Protein AF-A0A2A4XEG8-F1 (afdb_monomer_lite)

Sequence (302 aa):
MSTSEISKGSAINFEPLRHMESFTKDMFNRIIDFQERKHHAWNTNLSFEARIKGLPLHNLIFSNPDRDPATHSATVAPYFPLREEMQKFAFYIRQLGDSPVVCDLFPGNGFIGSLLGGELGGDVNDSTVLGLENFAEESSPNQIESFLDAEHFSYSSEALAKLNCDAALVSWPLSGSNPSTELTLRQTKIIIYIFTQHADEKTQQRQTGSDEMITTLGEHYRLIDSWDVVRPKDILHDVWPDMTPSIAETRHVHIYAHNSVGDLQPAQGLPPVQCYDWEKDLQMALLALQAKSDVEGRGFPT

pLDDT: mean 89.76, std 12.2, range [30.52, 98.0]

Radius of gyration: 19.75 Å; chains: 1; bounding box: 56×46×54 Å

Secondary structure (DSSP, 8-state):
--TTGGGSSSPP--GGGGGHHHHHHHHHHHHHHHHTT-SGGG-TTS-HHHHHTT--THHHHS--TT--TTT-S-SS-SSPPPHHHHHHHHHHHHTT-SSPPEEESS-TTSHHHHHHHHHH---TTS-SEEEEGGGGTTPPPPSSS----TTTEEEE-S-GGGS--SEEEEESPPTT--THHHHHHTT-SEEEEEEE--B-TTT--BSS--SHHHHHHGGGEEEEEEEEEEE-TTTTTTT-TTSPP---EEEEEEEEEETTS--PPP--SPPP----HHHHHHHHHHHHHHHHHHHHTTT---

Structure (mmCIF, N/CA/C/O backbone):
data_AF-A0A2A4XEG8-F1
#
_entry.id   AF-A0A2A4XEG8-F1
#
loop_
_atom_site.group_PDB
_atom_site.id
_atom_site.type_symbol
_atom_site.label_atom_id
_atom_site.label_alt_id
_atom_site.label_comp_id
_atom_site.label_asym_id
_atom_site.label_entity_id
_atom_site.label_seq_id
_atom_site.pdbx_PDB_ins_code
_atom_site.Cartn_x
_atom_site.Cartn_y
_atom_site.Cartn_z
_atom_site.occupancy
_atom_site.B_iso_or_equiv
_atom_site.auth_seq_id
_atom_site.auth_comp_id
_atom_site.auth_asym_id
_atom_site.auth_atom_id
_atom_site.pdbx_PDB_model_num
ATOM 1 N N . MET A 1 1 ? 6.000 -12.411 -2.688 1.00 42.44 1 MET A N 1
ATOM 2 C CA . MET A 1 1 ? 7.374 -12.596 -3.188 1.00 42.44 1 MET A CA 1
ATOM 3 C C . MET A 1 1 ? 8.300 -11.675 -2.420 1.00 42.44 1 MET A C 1
ATOM 5 O O . MET A 1 1 ? 8.414 -10.495 -2.735 1.00 42.44 1 MET A O 1
ATOM 9 N N . SER A 1 2 ? 8.958 -12.202 -1.392 1.00 30.52 2 SER A N 1
ATOM 10 C CA . SER A 1 2 ? 10.137 -11.539 -0.831 1.00 30.52 2 SER A CA 1
ATOM 11 C C . SER A 1 2 ? 11.270 -11.611 -1.862 1.00 30.52 2 SER A C 1
ATOM 13 O O . SER A 1 2 ? 11.419 -12.626 -2.544 1.00 30.52 2 SER A O 1
ATOM 15 N N . THR A 1 3 ? 12.132 -10.595 -1.934 1.00 40.94 3 THR A N 1
ATOM 16 C CA . THR A 1 3 ? 13.416 -10.675 -2.661 1.00 40.94 3 THR A CA 1
ATOM 17 C C . THR A 1 3 ? 14.266 -11.883 -2.224 1.00 40.94 3 THR A C 1
ATOM 19 O O . THR A 1 3 ? 15.143 -12.321 -2.963 1.00 40.94 3 THR A O 1
ATOM 22 N N . SER A 1 4 ? 13.970 -12.485 -1.064 1.00 35.00 4 SER A N 1
ATOM 23 C CA . SER A 1 4 ? 14.602 -13.719 -0.582 1.00 35.00 4 SER A CA 1
ATOM 24 C C . SER A 1 4 ? 14.106 -15.020 -1.243 1.00 35.00 4 SER A C 1
ATOM 26 O O . SER A 1 4 ? 14.839 -16.014 -1.228 1.00 35.00 4 SER A O 1
ATOM 28 N N . GLU A 1 5 ? 12.921 -15.049 -1.865 1.00 39.69 5 GLU A N 1
ATOM 29 C CA . GLU A 1 5 ? 12.342 -16.281 -2.439 1.00 39.69 5 GLU A CA 1
ATOM 30 C C . GLU A 1 5 ? 12.872 -16.624 -3.833 1.00 39.69 5 GLU A C 1
ATOM 32 O O . GLU A 1 5 ? 12.807 -17.779 -4.248 1.00 39.69 5 GLU A O 1
ATOM 37 N N . ILE A 1 6 ? 13.511 -15.669 -4.511 1.00 43.66 6 ILE A N 1
ATOM 38 C CA . ILE A 1 6 ? 14.218 -15.913 -5.777 1.00 43.66 6 ILE A CA 1
ATOM 39 C C . ILE A 1 6 ? 15.461 -16.807 -5.550 1.00 43.66 6 ILE A C 1
ATOM 41 O O . ILE A 1 6 ? 15.953 -17.440 -6.480 1.00 43.66 6 ILE A O 1
ATOM 45 N N . SER A 1 7 ? 15.941 -16.949 -4.304 1.00 34.50 7 SER A N 1
ATOM 46 C CA . SER A 1 7 ? 17.183 -17.679 -3.992 1.00 34.50 7 SER A CA 1
ATOM 47 C C . SER A 1 7 ? 17.026 -19.172 -3.652 1.00 34.50 7 SER A C 1
ATOM 49 O O . SER A 1 7 ? 18.029 -19.868 -3.479 1.00 34.50 7 SER A O 1
ATOM 51 N N . LYS A 1 8 ? 15.804 -19.720 -3.570 1.00 36.06 8 LYS A N 1
ATOM 52 C CA . LYS A 1 8 ? 15.602 -21.137 -3.204 1.00 36.06 8 LYS A CA 1
ATOM 53 C C . LYS A 1 8 ? 15.418 -22.044 -4.427 1.00 36.06 8 LYS A C 1
ATOM 55 O O . LYS A 1 8 ? 14.311 -22.405 -4.800 1.00 36.06 8 LYS A O 1
ATOM 60 N N . GLY A 1 9 ? 16.538 -22.481 -5.006 1.00 38.22 9 GLY A N 1
ATOM 61 C CA . GLY A 1 9 ? 16.683 -23.822 -5.602 1.00 38.22 9 GLY A CA 1
ATOM 62 C C . GLY A 1 9 ? 15.922 -24.172 -6.890 1.00 38.22 9 GLY A C 1
ATOM 63 O O . GLY A 1 9 ? 16.002 -25.324 -7.311 1.00 38.22 9 GLY A O 1
ATOM 64 N N . SER A 1 10 ? 15.236 -23.235 -7.549 1.00 47.34 10 SER A N 1
ATOM 65 C CA . SER A 1 10 ? 14.766 -23.423 -8.932 1.00 47.34 10 SER A CA 1
ATOM 66 C C . SER A 1 10 ? 15.711 -22.705 -9.897 1.00 47.34 10 SER A C 1
ATOM 68 O O . SER A 1 10 ? 16.170 -21.604 -9.598 1.00 47.34 10 SER A O 1
ATOM 70 N N . ALA A 1 11 ? 16.054 -23.328 -11.028 1.00 63.06 11 ALA A N 1
ATOM 71 C CA . ALA A 1 11 ? 16.816 -22.648 -12.071 1.00 63.06 11 ALA A CA 1
ATOM 72 C C . ALA A 1 11 ? 16.057 -21.378 -12.491 1.00 63.06 11 ALA A C 1
ATOM 74 O O . ALA A 1 11 ? 14.876 -21.462 -12.831 1.00 63.06 11 ALA A O 1
ATOM 75 N N . ILE A 1 12 ? 16.721 -20.219 -12.436 1.00 72.12 12 ILE A N 1
ATOM 76 C CA . ILE A 1 12 ? 16.107 -18.926 -12.766 1.00 72.12 12 ILE A CA 1
ATOM 77 C C . ILE A 1 12 ? 15.526 -19.006 -14.182 1.00 72.12 12 ILE A C 1
ATOM 79 O O . ILE A 1 12 ? 16.235 -19.313 -15.143 1.00 72.12 12 ILE A O 1
ATOM 83 N N . ASN A 1 13 ? 14.221 -18.755 -14.305 1.00 84.69 13 ASN A N 1
ATOM 84 C CA . ASN A 1 13 ? 13.515 -18.834 -15.575 1.00 84.69 13 ASN A CA 1
ATOM 85 C C . ASN A 1 13 ? 13.430 -17.455 -16.241 1.00 84.69 13 ASN A C 1
ATOM 87 O O . ASN A 1 13 ? 12.570 -16.643 -15.903 1.00 84.69 13 ASN A O 1
ATOM 91 N N . PHE A 1 14 ? 14.296 -17.223 -17.227 1.00 91.12 14 PHE A N 1
ATOM 92 C CA . PHE A 1 14 ? 14.305 -16.004 -18.040 1.00 91.12 14 PHE A CA 1
ATOM 93 C C . PHE A 1 14 ? 13.362 -16.049 -19.254 1.00 91.12 14 PHE A C 1
ATOM 95 O O . PHE A 1 14 ? 13.338 -15.096 -20.028 1.00 91.12 14 PHE A O 1
ATOM 102 N N . GLU A 1 15 ? 12.571 -17.113 -19.445 1.00 91.12 15 GLU A N 1
ATOM 103 C CA . GLU A 1 15 ? 11.649 -17.240 -20.587 1.00 91.12 15 GLU A CA 1
ATOM 104 C C . GLU A 1 15 ? 10.720 -16.024 -20.779 1.00 91.12 15 GLU A C 1
ATOM 106 O O . GLU A 1 15 ? 10.577 -15.587 -21.924 1.00 91.12 15 GLU A O 1
ATOM 111 N N . PRO A 1 16 ? 10.156 -15.397 -19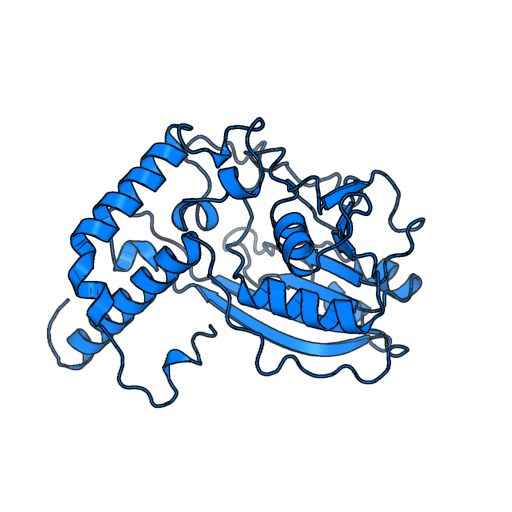.720 1.00 92.44 16 PRO A N 1
ATOM 112 C CA . PRO A 1 16 ? 9.328 -14.199 -19.887 1.00 92.44 16 PRO A CA 1
ATOM 113 C C . PRO A 1 16 ? 10.035 -13.042 -20.612 1.00 92.44 16 PRO A C 1
ATOM 115 O O . PRO A 1 16 ? 9.382 -12.290 -21.336 1.00 92.44 16 PRO A O 1
ATOM 118 N N . LEU A 1 17 ? 11.367 -12.929 -20.496 1.00 92.69 17 LEU A N 1
ATOM 119 C CA . LEU A 1 17 ? 12.152 -11.868 -21.140 1.00 92.69 17 LEU A CA 1
ATOM 120 C C . LEU A 1 17 ? 12.164 -11.976 -22.672 1.00 92.69 17 LEU A C 1
ATOM 122 O O . LEU A 1 17 ? 12.456 -10.995 -23.351 1.00 92.69 17 LEU A O 1
ATOM 126 N N . ARG A 1 18 ? 11.786 -13.123 -23.258 1.00 93.12 18 ARG A N 1
ATOM 127 C CA . ARG A 1 18 ? 11.620 -13.240 -24.720 1.00 93.12 18 ARG A CA 1
ATOM 128 C C . ARG A 1 18 ? 10.523 -12.335 -25.273 1.00 93.12 18 ARG A C 1
ATOM 130 O O . ARG A 1 18 ? 10.550 -11.998 -26.453 1.00 93.12 18 ARG A O 1
ATOM 137 N N . HIS A 1 19 ? 9.574 -11.934 -24.432 1.00 93.25 19 HIS A N 1
ATOM 138 C CA . HIS A 1 19 ? 8.452 -11.072 -24.798 1.00 93.25 19 HIS A CA 1
ATOM 139 C C . HIS A 1 19 ? 8.656 -9.614 -24.363 1.00 93.25 19 HIS A C 1
ATOM 141 O O . HIS A 1 19 ? 7.703 -8.832 -24.367 1.00 93.25 19 HIS A O 1
ATOM 147 N N . MET A 1 20 ? 9.889 -9.237 -24.001 1.00 93.06 20 MET A N 1
ATOM 148 C CA . MET A 1 20 ? 10.213 -7.920 -23.454 1.00 93.06 20 MET A CA 1
ATOM 149 C C . MET A 1 20 ? 9.827 -6.769 -24.388 1.00 93.06 20 MET A C 1
ATOM 151 O O . MET A 1 20 ? 9.340 -5.750 -23.915 1.00 93.06 20 MET A O 1
ATOM 155 N N . GLU A 1 21 ? 9.983 -6.917 -25.706 1.00 92.94 21 GLU A N 1
ATOM 156 C CA . GLU A 1 21 ? 9.638 -5.858 -26.666 1.00 92.94 21 GLU A CA 1
ATOM 157 C C . GLU A 1 21 ? 8.131 -5.551 -26.662 1.00 92.94 21 GLU A C 1
ATOM 159 O O . GLU A 1 21 ? 7.726 -4.404 -26.464 1.00 92.94 21 GLU A O 1
ATOM 164 N N . SER A 1 22 ? 7.289 -6.583 -26.804 1.00 95.31 22 SER A N 1
ATOM 165 C CA . SER A 1 22 ? 5.830 -6.432 -26.721 1.00 95.31 22 SER A CA 1
ATOM 166 C C . SER A 1 22 ? 5.393 -5.928 -25.349 1.00 95.31 22 SER A C 1
ATOM 168 O O . SER A 1 22 ? 4.575 -5.016 -25.265 1.00 95.31 22 SER A O 1
ATOM 170 N N . PHE A 1 23 ? 5.997 -6.461 -24.282 1.00 96.00 23 PHE A N 1
ATOM 171 C CA . PHE A 1 23 ? 5.713 -6.040 -22.916 1.00 96.00 23 PHE A CA 1
ATOM 172 C C . PHE A 1 23 ? 6.011 -4.552 -22.714 1.00 96.00 23 PHE A C 1
ATOM 174 O O . PHE A 1 23 ? 5.188 -3.814 -22.180 1.00 96.00 23 PHE A O 1
ATOM 181 N N . THR A 1 24 ? 7.179 -4.105 -23.180 1.00 95.56 24 THR A N 1
ATOM 182 C CA . THR A 1 24 ? 7.631 -2.716 -23.080 1.00 95.56 24 THR A CA 1
ATOM 183 C C . THR A 1 24 ? 6.640 -1.790 -23.767 1.00 95.56 24 THR A C 1
ATOM 185 O O . THR A 1 24 ? 6.180 -0.823 -23.163 1.00 95.56 24 THR A O 1
ATOM 188 N N . LYS A 1 25 ? 6.251 -2.113 -25.005 1.00 96.44 25 LYS A N 1
ATOM 189 C CA . LYS A 1 25 ? 5.273 -1.325 -25.758 1.00 96.44 25 LYS A CA 1
ATOM 190 C C . LYS A 1 25 ? 3.941 -1.212 -25.013 1.00 96.44 25 LYS A C 1
ATOM 192 O O . LYS A 1 25 ? 3.409 -0.111 -24.882 1.00 96.44 25 LYS A O 1
ATOM 197 N N . ASP A 1 26 ? 3.423 -2.325 -24.504 1.00 96.69 26 ASP A N 1
ATOM 198 C CA . ASP A 1 26 ? 2.151 -2.346 -23.782 1.00 96.69 26 ASP A CA 1
ATOM 199 C C . ASP A 1 26 ? 2.230 -1.581 -22.451 1.00 96.69 26 ASP A C 1
ATOM 201 O O . ASP A 1 26 ? 1.306 -0.848 -22.102 1.00 96.69 26 ASP A O 1
ATOM 205 N N . MET A 1 27 ? 3.342 -1.693 -21.718 1.00 96.69 27 MET A N 1
ATOM 206 C CA . MET A 1 27 ? 3.588 -0.937 -20.488 1.00 96.69 27 MET A CA 1
ATOM 207 C C . MET A 1 27 ? 3.634 0.575 -20.749 1.00 96.69 27 MET A C 1
ATOM 209 O O . MET A 1 27 ? 2.928 1.322 -20.072 1.00 96.69 27 MET A O 1
ATOM 213 N N . PHE A 1 28 ? 4.402 1.034 -21.743 1.00 96.44 28 PHE A N 1
ATOM 214 C CA . PHE A 1 28 ? 4.471 2.459 -22.088 1.00 96.44 28 PHE A CA 1
ATOM 215 C C . PHE A 1 28 ? 3.114 3.008 -22.537 1.00 96.44 28 PHE A C 1
ATOM 217 O O . PHE A 1 28 ? 2.739 4.095 -22.105 1.00 96.44 28 PHE A O 1
ATOM 224 N N . ASN A 1 29 ? 2.339 2.250 -23.322 1.00 97.00 29 ASN A N 1
ATOM 225 C CA . ASN A 1 29 ? 0.981 2.655 -23.696 1.00 97.00 29 ASN A CA 1
ATOM 226 C C . ASN A 1 29 ? 0.091 2.852 -22.459 1.00 97.00 29 ASN A C 1
ATOM 228 O O . ASN A 1 29 ? -0.574 3.877 -22.356 1.00 97.00 29 ASN A O 1
ATOM 232 N N . ARG A 1 30 ? 0.125 1.928 -21.485 1.00 96.94 30 ARG A N 1
ATOM 233 C CA . ARG A 1 30 ? -0.648 2.066 -20.235 1.00 96.94 30 ARG A CA 1
ATOM 234 C C . ARG A 1 30 ? -0.219 3.279 -19.408 1.00 96.94 30 ARG A C 1
ATOM 236 O O . ARG A 1 30 ? -1.075 3.941 -18.828 1.00 96.94 30 ARG A O 1
ATOM 243 N N . ILE A 1 31 ? 1.078 3.586 -19.363 1.00 96.56 31 ILE A N 1
ATOM 244 C CA . ILE A 1 31 ? 1.606 4.770 -18.665 1.00 96.56 31 ILE A CA 1
ATOM 245 C C . ILE A 1 31 ? 1.133 6.055 -19.348 1.00 96.56 31 ILE A C 1
ATOM 247 O O . ILE A 1 31 ? 0.637 6.951 -18.667 1.00 96.56 31 ILE A O 1
ATOM 251 N N . ILE A 1 32 ? 1.232 6.133 -20.679 1.00 96.19 32 ILE A N 1
ATOM 252 C CA . ILE A 1 32 ? 0.760 7.283 -21.462 1.00 96.19 32 ILE A CA 1
ATOM 253 C C . ILE A 1 32 ? -0.748 7.462 -21.274 1.00 96.19 32 ILE A C 1
ATOM 255 O O . ILE A 1 32 ? -1.194 8.554 -20.931 1.00 96.19 32 ILE A O 1
ATOM 259 N N . ASP A 1 33 ? -1.534 6.392 -21.403 1.00 97.25 33 ASP A N 1
ATOM 260 C CA . ASP A 1 33 ? -2.982 6.444 -21.196 1.00 97.25 33 ASP A CA 1
ATOM 261 C C . ASP A 1 33 ? -3.337 6.898 -19.775 1.00 97.25 33 ASP A C 1
ATOM 263 O O . ASP A 1 33 ? -4.303 7.639 -19.581 1.00 97.25 33 ASP A O 1
ATOM 267 N N . PHE A 1 34 ? -2.569 6.489 -18.763 1.00 97.06 34 PHE A N 1
ATOM 268 C CA . PHE A 1 34 ? -2.768 6.968 -17.401 1.00 97.06 34 PHE A CA 1
ATOM 269 C C . PHE A 1 34 ? -2.458 8.463 -17.278 1.00 97.06 34 PHE A C 1
ATOM 271 O O . PHE A 1 34 ? -3.276 9.203 -16.727 1.00 97.06 34 PHE A O 1
ATOM 278 N N . GLN A 1 35 ? -1.319 8.912 -17.809 1.00 95.06 35 GLN A N 1
ATOM 279 C CA . GLN A 1 35 ? -0.887 10.312 -17.759 1.00 95.06 35 GLN A CA 1
ATOM 280 C C . GLN A 1 35 ? -1.847 11.246 -18.502 1.00 95.06 35 GLN A C 1
ATOM 282 O O . GLN A 1 35 ? -2.174 12.321 -18.004 1.00 95.06 35 GLN A O 1
ATOM 287 N N . GLU A 1 36 ? -2.365 10.804 -19.648 1.00 95.56 36 GLU A N 1
ATOM 288 C CA . GLU A 1 36 ? -3.350 11.523 -20.461 1.00 95.56 36 GLU A CA 1
ATOM 289 C C . GLU A 1 36 ? -4.793 11.375 -19.945 1.00 95.56 36 GLU A C 1
ATOM 291 O O . GLU A 1 36 ? -5.740 11.794 -20.614 1.00 95.56 36 GLU A O 1
ATOM 296 N N . ARG A 1 37 ? -4.982 10.780 -18.758 1.00 95.88 37 ARG A N 1
ATOM 297 C CA . ARG A 1 37 ? -6.285 10.548 -18.113 1.00 95.88 37 ARG A CA 1
ATOM 298 C C . ARG A 1 37 ? -7.276 9.714 -18.940 1.00 95.88 37 ARG A C 1
ATOM 300 O O . ARG A 1 37 ? -8.488 9.818 -18.760 1.00 95.88 37 ARG A O 1
ATOM 307 N N . LYS A 1 38 ? -6.770 8.862 -19.833 1.00 97.06 38 LYS A N 1
ATOM 308 C CA . LYS A 1 38 ? -7.543 7.892 -20.632 1.00 97.06 38 LYS A CA 1
ATOM 309 C C . LYS A 1 38 ? -7.722 6.551 -19.919 1.00 97.06 38 LYS A C 1
ATOM 311 O O . LYS A 1 38 ? -8.663 5.820 -20.219 1.00 97.06 38 LYS A O 1
ATOM 316 N N . HIS A 1 39 ? -6.840 6.225 -18.974 1.00 97.44 39 HIS A N 1
ATOM 317 C CA . HIS A 1 39 ? -6.941 5.006 -18.173 1.00 97.44 39 HIS A CA 1
ATOM 318 C C . HIS A 1 39 ? -8.203 4.994 -17.291 1.00 97.44 39 HIS A C 1
ATOM 320 O O . HIS A 1 39 ? -8.602 6.018 -16.733 1.00 97.44 39 HIS A O 1
ATOM 326 N N . HIS A 1 40 ? -8.793 3.812 -17.086 1.00 97.38 40 HIS A N 1
ATOM 327 C CA . HIS A 1 40 ? -10.030 3.630 -16.315 1.00 97.38 40 HIS A CA 1
ATOM 328 C C . HIS A 1 40 ? -9.954 4.104 -14.861 1.00 97.38 40 HIS A C 1
ATOM 330 O O . HIS A 1 40 ? -10.978 4.480 -14.303 1.00 97.38 40 HIS A O 1
ATOM 336 N N . ALA A 1 41 ? -8.764 4.139 -14.262 1.00 97.06 41 ALA A N 1
ATOM 337 C CA . ALA A 1 41 ? -8.535 4.654 -12.908 1.00 97.06 41 ALA A CA 1
ATOM 338 C C . ALA A 1 41 ? -9.179 6.036 -12.665 1.00 97.06 41 ALA A C 1
ATOM 340 O O . ALA A 1 41 ? -9.675 6.295 -11.567 1.00 97.06 41 ALA A O 1
ATOM 341 N N . TRP A 1 42 ? -9.242 6.882 -13.700 1.00 96.81 42 TRP A N 1
ATOM 342 C CA . TRP A 1 42 ? -9.831 8.224 -13.656 1.00 96.81 42 TRP A CA 1
ATOM 343 C C . TRP A 1 42 ? -11.361 8.258 -13.794 1.00 96.81 42 TRP A C 1
ATOM 345 O O . TRP A 1 42 ? -11.972 9.301 -13.575 1.00 96.81 42 TRP A O 1
ATOM 355 N N . ASN A 1 43 ? -11.998 7.146 -14.167 1.00 96.25 43 ASN A N 1
ATOM 356 C CA . ASN A 1 43 ? -13.436 7.081 -14.402 1.00 96.25 43 ASN A CA 1
ATOM 357 C C . ASN A 1 43 ? -14.166 6.526 -13.173 1.00 96.25 43 ASN A C 1
ATOM 359 O O . ASN A 1 43 ? -14.234 5.315 -12.969 1.00 96.25 43 ASN A O 1
ATOM 363 N N . THR A 1 44 ? -14.763 7.418 -12.385 1.00 94.62 44 THR A N 1
ATOM 364 C CA . THR A 1 44 ? -15.512 7.079 -11.163 1.00 94.62 44 THR A CA 1
ATOM 365 C C . THR A 1 44 ? -16.812 6.310 -11.416 1.00 94.62 44 THR A C 1
ATOM 367 O O . THR A 1 44 ? -17.387 5.787 -10.469 1.00 94.62 44 THR A O 1
ATOM 370 N N . ASN A 1 45 ? -17.267 6.195 -12.670 1.00 95.69 45 ASN A N 1
ATOM 371 C CA . ASN A 1 45 ? -18.457 5.411 -13.025 1.00 95.69 45 ASN A CA 1
ATOM 372 C C . ASN A 1 45 ? -18.161 3.918 -13.242 1.00 95.69 45 ASN A C 1
ATOM 374 O O . ASN A 1 45 ? -19.083 3.144 -13.495 1.00 95.69 45 ASN A O 1
ATOM 378 N N . LEU A 1 46 ? -16.888 3.513 -13.226 1.00 96.56 46 LEU A N 1
ATOM 379 C CA . LEU A 1 46 ? -16.484 2.114 -13.357 1.00 96.56 46 LEU A CA 1
ATOM 380 C C . LEU A 1 46 ? -16.303 1.473 -11.977 1.00 96.56 46 LEU A C 1
ATOM 382 O O . LEU A 1 46 ? -15.946 2.154 -11.016 1.00 96.56 46 LEU A O 1
ATOM 386 N N . SER A 1 47 ? -16.505 0.154 -11.898 1.00 96.19 47 SER A N 1
ATOM 387 C CA . SER A 1 47 ? -16.231 -0.611 -10.676 1.00 96.19 47 SER A CA 1
ATOM 388 C C . SER A 1 47 ? -14.760 -0.512 -10.278 1.00 96.19 47 SER A C 1
ATOM 390 O O . SER A 1 47 ? -13.888 -0.310 -11.128 1.00 96.19 47 SER A O 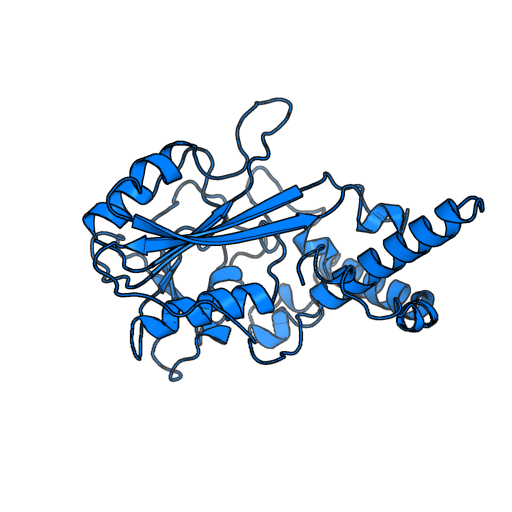1
ATOM 392 N N . PHE A 1 48 ? -14.467 -0.702 -8.991 1.00 96.75 48 PHE A N 1
ATOM 393 C CA . PHE A 1 48 ? -13.094 -0.707 -8.492 1.00 96.75 48 PHE A CA 1
ATOM 394 C C . PHE A 1 48 ? -12.209 -1.692 -9.268 1.00 96.75 48 PHE A C 1
ATOM 396 O O . PHE A 1 48 ? -11.170 -1.294 -9.795 1.00 96.75 48 PHE A O 1
ATOM 403 N N . GLU A 1 49 ? -12.681 -2.927 -9.471 1.00 95.75 49 GLU A N 1
ATOM 404 C CA . GLU A 1 49 ? -11.996 -3.946 -10.277 1.00 95.75 49 GLU A CA 1
ATOM 405 C C . GLU A 1 49 ? -11.649 -3.444 -11.693 1.00 95.75 49 GLU A C 1
ATOM 407 O O . GLU A 1 49 ? -10.517 -3.587 -12.164 1.00 95.75 49 GLU A O 1
ATOM 412 N N . ALA A 1 50 ? -12.596 -2.791 -12.375 1.00 97.19 50 ALA A N 1
ATOM 413 C CA . ALA A 1 50 ? -12.376 -2.260 -13.718 1.00 97.19 50 ALA A CA 1
ATOM 414 C C . ALA A 1 50 ? -11.395 -1.077 -13.741 1.00 97.19 50 ALA A C 1
ATOM 416 O O . ALA A 1 50 ? -10.721 -0.864 -14.753 1.00 97.19 50 ALA A O 1
ATOM 417 N N . ARG A 1 51 ? -11.322 -0.310 -12.647 1.00 97.81 51 ARG A N 1
ATOM 418 C CA . ARG A 1 51 ? -10.449 0.861 -12.495 1.00 97.81 51 ARG A CA 1
ATOM 419 C C . ARG A 1 51 ? -9.007 0.489 -12.144 1.00 97.81 51 ARG A C 1
ATOM 421 O O . ARG A 1 51 ? -8.096 1.197 -12.576 1.00 97.81 51 ARG A O 1
ATOM 428 N N . ILE A 1 52 ? -8.790 -0.598 -11.396 1.00 97.44 52 ILE A N 1
ATOM 429 C CA . ILE A 1 52 ? -7.442 -1.097 -11.062 1.00 97.44 52 ILE A CA 1
ATOM 430 C C . ILE A 1 52 ? -6.837 -1.967 -12.170 1.00 97.44 52 ILE A C 1
ATOM 432 O O . ILE A 1 52 ? -5.617 -2.125 -12.237 1.00 97.44 52 ILE A O 1
ATOM 436 N N . LYS A 1 53 ? -7.671 -2.525 -13.055 1.00 96.94 53 LYS A N 1
ATOM 437 C CA . LYS A 1 53 ? -7.217 -3.317 -14.200 1.00 96.94 53 LYS A CA 1
ATOM 438 C C . LYS A 1 53 ? -6.296 -2.494 -15.096 1.00 96.94 53 LYS A C 1
ATOM 440 O O . LYS A 1 53 ? -6.652 -1.399 -15.517 1.00 96.94 53 LYS A O 1
ATOM 445 N N . GLY A 1 54 ? -5.133 -3.050 -15.418 1.00 96.25 54 GLY A N 1
ATOM 446 C CA . GLY A 1 54 ? -4.118 -2.404 -16.243 1.00 96.25 54 GLY A CA 1
ATOM 447 C C . GLY A 1 54 ? -3.338 -1.288 -15.548 1.00 96.25 54 GLY A C 1
ATOM 448 O O . GLY A 1 54 ? -2.440 -0.732 -16.181 1.00 96.25 54 GLY A O 1
ATOM 449 N N . LEU A 1 55 ? -3.600 -0.983 -14.272 1.00 97.44 55 LEU A N 1
ATOM 450 C CA . LEU A 1 55 ? -2.897 0.082 -13.561 1.00 97.44 55 LEU A CA 1
ATOM 451 C C . LEU A 1 55 ? -1.376 -0.188 -13.569 1.00 97.44 55 LEU A C 1
ATOM 453 O O . LEU A 1 55 ? -0.947 -1.238 -13.084 1.00 97.44 55 LEU A O 1
ATOM 457 N N . PRO A 1 56 ? -0.554 0.704 -14.151 1.00 96.25 56 PRO A N 1
ATOM 458 C CA . PRO A 1 56 ? 0.879 0.467 -14.293 1.00 96.25 56 PRO A CA 1
ATOM 459 C C . PRO A 1 56 ? 1.632 0.721 -12.985 1.00 96.25 56 PRO A C 1
ATOM 461 O O . PRO A 1 56 ? 1.338 1.675 -12.260 1.00 96.25 56 PRO A O 1
ATOM 464 N N . LEU A 1 57 ? 2.675 -0.076 -12.728 1.00 96.88 57 LEU A N 1
ATOM 465 C CA . LEU A 1 57 ? 3.533 0.092 -11.546 1.00 96.88 57 LEU A CA 1
ATOM 466 C C . LEU A 1 57 ? 4.155 1.489 -11.466 1.00 96.88 57 LEU A C 1
ATOM 468 O O . LEU A 1 57 ? 4.271 2.053 -10.380 1.00 96.88 57 LEU A O 1
ATOM 472 N N . HIS A 1 58 ? 4.510 2.072 -12.613 1.00 96.25 58 HIS A N 1
ATOM 473 C CA . HIS A 1 58 ? 5.046 3.430 -12.692 1.00 96.25 58 HIS A CA 1
ATOM 474 C C . HIS A 1 58 ? 4.175 4.439 -11.927 1.00 96.25 58 HIS A C 1
ATOM 476 O O . HIS A 1 58 ? 4.703 5.261 -11.189 1.00 96.25 58 HIS A O 1
ATOM 482 N N . ASN A 1 59 ? 2.847 4.352 -12.032 1.00 94.88 59 ASN A N 1
ATOM 483 C CA . ASN A 1 59 ? 1.922 5.295 -11.393 1.00 94.88 59 ASN A CA 1
ATOM 484 C C . ASN A 1 59 ? 1.605 4.967 -9.921 1.00 94.88 59 ASN A C 1
ATOM 486 O O . ASN A 1 59 ? 0.850 5.696 -9.279 1.00 94.88 59 ASN A O 1
ATOM 490 N N . LEU A 1 60 ? 2.198 3.894 -9.389 1.00 95.31 60 LEU A N 1
ATOM 491 C CA . LEU A 1 60 ? 2.266 3.593 -7.957 1.00 95.31 60 LEU A CA 1
ATOM 492 C C . LEU A 1 60 ? 3.636 3.943 -7.348 1.00 95.31 60 LEU A C 1
ATOM 494 O O . LEU A 1 60 ? 3.739 4.063 -6.133 1.00 95.31 60 LEU A O 1
ATOM 498 N N . ILE A 1 61 ? 4.680 4.114 -8.171 1.00 94.00 61 ILE A N 1
ATOM 499 C CA . ILE A 1 61 ? 6.008 4.599 -7.746 1.00 94.00 61 ILE A CA 1
ATOM 500 C C . ILE A 1 61 ? 6.093 6.129 -7.859 1.00 94.00 61 ILE A C 1
ATOM 502 O O . ILE A 1 61 ? 6.712 6.787 -7.026 1.00 94.00 61 ILE A O 1
ATOM 506 N N . PHE A 1 62 ? 5.472 6.704 -8.888 1.00 93.00 62 PHE A N 1
ATOM 507 C CA . PHE A 1 62 ? 5.526 8.128 -9.198 1.00 93.00 62 PHE A CA 1
ATOM 508 C C . PHE A 1 62 ? 4.130 8.746 -9.221 1.00 93.00 62 PHE A C 1
ATOM 510 O O . PHE A 1 62 ? 3.163 8.149 -9.697 1.00 93.00 62 PHE A O 1
ATOM 517 N N . SER A 1 63 ? 4.045 9.994 -8.761 1.00 90.56 63 SER A N 1
ATOM 518 C CA . SER A 1 63 ? 2.854 10.818 -8.980 1.00 90.56 63 SER A CA 1
ATOM 519 C C . SER A 1 63 ? 2.772 11.283 -10.434 1.00 90.56 63 SER A C 1
ATOM 521 O O . SER A 1 63 ? 3.789 11.414 -11.118 1.00 90.56 63 SER A O 1
ATOM 523 N N . ASN A 1 64 ? 1.555 11.549 -10.903 1.00 91.56 64 ASN A N 1
ATOM 524 C CA . ASN A 1 64 ? 1.309 12.055 -12.246 1.00 91.56 64 ASN A CA 1
ATOM 525 C C . ASN A 1 64 ? 2.016 13.409 -12.453 1.00 91.56 64 ASN A C 1
ATOM 527 O O . ASN A 1 64 ? 2.046 14.212 -11.517 1.00 91.56 64 ASN A O 1
ATOM 531 N N . PRO A 1 65 ? 2.545 13.710 -13.655 1.00 90.19 65 PRO A N 1
ATOM 532 C CA . PRO A 1 65 ? 3.280 14.955 -13.893 1.00 90.19 65 PRO A CA 1
ATOM 533 C C . PRO A 1 65 ? 2.467 16.233 -13.646 1.00 90.19 65 PRO A C 1
ATOM 535 O O . PRO A 1 65 ? 3.037 17.266 -13.309 1.00 90.19 65 PRO A O 1
ATOM 538 N N . ASP A 1 66 ? 1.143 16.171 -13.805 1.00 92.06 66 ASP A N 1
ATOM 539 C CA . ASP A 1 66 ? 0.221 17.289 -13.571 1.00 92.06 66 ASP A CA 1
ATOM 540 C C . ASP A 1 66 ? -0.268 17.391 -12.111 1.00 92.06 66 ASP A C 1
ATOM 542 O O . ASP A 1 66 ? -1.100 18.246 -11.803 1.00 92.06 66 ASP A O 1
ATOM 546 N N . ARG A 1 67 ? 0.215 16.527 -11.204 1.00 94.62 67 ARG A N 1
ATOM 547 C CA . ARG A 1 67 ? -0.135 16.577 -9.782 1.00 94.62 67 ARG A CA 1
ATOM 548 C C . ARG A 1 67 ? 0.563 17.750 -9.102 1.00 94.62 67 ARG A C 1
ATOM 550 O O . ARG A 1 67 ? 1.791 17.772 -9.014 1.00 94.62 67 ARG A O 1
ATOM 557 N N . ASP A 1 68 ? -0.218 18.642 -8.504 1.00 93.75 68 ASP A N 1
ATOM 558 C CA . ASP A 1 68 ? 0.292 19.712 -7.651 1.00 93.75 68 ASP A CA 1
ATOM 559 C C . ASP A 1 68 ? 0.608 19.208 -6.219 1.00 93.75 68 ASP A C 1
ATOM 561 O O . ASP A 1 68 ? -0.324 18.908 -5.469 1.00 93.75 68 ASP A O 1
ATOM 565 N N . PRO A 1 69 ? 1.894 19.128 -5.804 1.00 90.31 69 PRO A N 1
ATOM 566 C CA . PRO A 1 69 ? 2.278 18.724 -4.446 1.00 90.31 69 PRO A CA 1
ATOM 567 C C . PRO A 1 69 ? 1.792 19.661 -3.341 1.00 90.31 69 PRO A C 1
ATOM 569 O O . PRO A 1 69 ? 1.811 19.262 -2.182 1.00 90.31 69 PRO A O 1
ATOM 572 N N . ALA A 1 70 ? 1.433 20.910 -3.656 1.00 91.31 70 ALA A N 1
ATOM 573 C CA . ALA A 1 70 ? 0.959 21.850 -2.645 1.00 91.31 70 ALA A CA 1
ATOM 574 C C . ALA A 1 70 ? -0.469 21.531 -2.180 1.00 91.31 70 ALA A C 1
ATOM 576 O O . ALA A 1 70 ? -0.874 21.961 -1.103 1.00 91.31 70 ALA A O 1
ATOM 577 N N . THR A 1 71 ? -1.229 20.803 -2.999 1.00 91.06 71 THR A N 1
ATOM 578 C CA . THR A 1 71 ? -2.652 20.522 -2.770 1.00 91.06 71 THR A CA 1
ATOM 579 C C . THR A 1 71 ? -2.969 19.032 -2.705 1.00 91.06 71 THR A C 1
ATOM 581 O O . THR A 1 71 ? -3.987 18.665 -2.125 1.00 91.06 71 THR A O 1
ATOM 584 N N . HIS A 1 72 ? -2.105 18.170 -3.252 1.00 93.88 72 HIS A N 1
ATOM 585 C CA . HIS A 1 72 ? -2.333 16.730 -3.320 1.00 93.88 72 HIS A CA 1
ATOM 586 C C . HIS A 1 72 ? -1.120 15.926 -2.851 1.00 93.88 72 HIS A C 1
ATOM 588 O O . HIS A 1 72 ? 0.031 16.267 -3.138 1.00 93.88 72 HIS A O 1
ATOM 594 N N . SER A 1 73 ? -1.394 14.796 -2.198 1.00 90.88 73 SER A N 1
ATOM 595 C CA . SER A 1 73 ? -0.388 13.825 -1.768 1.00 90.88 73 SER A CA 1
ATOM 596 C C . SER A 1 73 ? 0.076 12.943 -2.941 1.00 90.88 73 SER A C 1
ATOM 598 O O . SER A 1 73 ? 0.783 13.419 -3.828 1.00 90.88 73 SER A O 1
ATOM 600 N N . ALA A 1 74 ? -0.285 11.661 -2.978 1.00 93.50 74 ALA A N 1
ATOM 601 C CA . ALA A 1 74 ? 0.004 10.759 -4.090 1.00 93.50 74 ALA A CA 1
ATOM 602 C C . ALA A 1 74 ? -1.072 10.856 -5.182 1.00 93.50 74 ALA A C 1
ATOM 604 O O . ALA A 1 74 ? -2.182 11.327 -4.944 1.00 93.50 74 ALA A O 1
ATOM 605 N N . THR A 1 75 ? -0.792 10.363 -6.390 1.00 95.81 75 THR A N 1
ATOM 606 C CA . THR A 1 75 ? -1.855 10.239 -7.401 1.00 95.81 75 THR A CA 1
ATOM 607 C C . THR A 1 75 ? -2.821 9.105 -7.076 1.00 95.81 75 THR A C 1
ATOM 609 O O . THR A 1 75 ? -4.029 9.328 -7.046 1.00 95.81 75 THR A O 1
ATOM 612 N N . VAL A 1 76 ? -2.293 7.904 -6.822 1.00 96.00 76 VAL A N 1
ATOM 613 C CA . VAL A 1 76 ? -3.089 6.712 -6.492 1.00 96.00 76 VAL A CA 1
ATOM 614 C C . VAL A 1 76 ? -2.898 6.318 -5.040 1.00 96.00 76 VAL A C 1
ATOM 616 O O . VAL A 1 76 ? -3.865 6.321 -4.290 1.00 96.00 76 VAL A O 1
ATOM 619 N N . ALA A 1 77 ? -1.668 5.994 -4.651 1.00 94.69 77 ALA A N 1
ATOM 620 C CA . ALA A 1 77 ? -1.315 5.501 -3.329 1.00 94.69 77 ALA A CA 1
ATOM 621 C C . ALA A 1 77 ? 0.150 5.851 -3.027 1.00 94.69 77 ALA A C 1
ATOM 623 O O . ALA A 1 77 ? 0.917 6.084 -3.964 1.00 94.69 77 ALA A O 1
ATOM 624 N N . PRO A 1 78 ? 0.550 5.896 -1.747 1.00 91.62 78 PRO A N 1
ATOM 625 C CA . PRO A 1 78 ? 1.924 6.218 -1.372 1.00 91.62 78 PRO A CA 1
ATOM 626 C C . PRO A 1 78 ? 2.940 5.095 -1.642 1.00 91.62 78 PRO A C 1
ATOM 628 O O . PRO A 1 78 ? 4.137 5.356 -1.622 1.00 91.62 78 PRO A O 1
ATOM 631 N N . TYR A 1 79 ? 2.480 3.864 -1.879 1.00 94.62 79 TYR A N 1
ATOM 632 C CA . TYR A 1 79 ? 3.309 2.708 -2.223 1.00 94.62 79 TYR A CA 1
ATOM 633 C C . TYR A 1 79 ? 2.528 1.731 -3.115 1.00 94.62 79 TYR A C 1
ATOM 635 O O . TYR A 1 79 ? 1.300 1.810 -3.215 1.00 94.62 79 TYR A O 1
ATOM 643 N N . PHE A 1 80 ? 3.228 0.770 -3.728 1.00 95.69 80 PHE A N 1
ATOM 644 C CA . PHE A 1 80 ? 2.607 -0.333 -4.469 1.00 95.69 80 PHE A CA 1
ATOM 645 C C . PHE A 1 80 ? 2.289 -1.514 -3.521 1.00 95.69 80 PHE A C 1
ATOM 647 O O . PHE A 1 80 ? 3.207 -2.094 -2.928 1.00 95.69 80 PHE A O 1
ATOM 654 N N . PRO A 1 81 ? 1.010 -1.885 -3.329 1.00 96.69 81 PRO A N 1
ATOM 655 C CA . PRO A 1 81 ? 0.645 -3.047 -2.520 1.00 96.69 81 PRO A CA 1
ATOM 656 C C . PRO A 1 81 ? 0.844 -4.348 -3.308 1.00 96.69 81 PRO A C 1
ATOM 658 O O . PRO A 1 81 ? 0.601 -4.387 -4.513 1.00 96.69 81 PRO A O 1
ATOM 661 N N . LEU A 1 82 ? 1.251 -5.430 -2.645 1.00 96.38 82 LEU A N 1
ATOM 662 C CA . LEU A 1 82 ? 1.292 -6.766 -3.249 1.00 96.38 82 LEU A CA 1
ATOM 663 C C . LEU A 1 82 ? 0.053 -7.560 -2.843 1.00 96.38 82 LEU A C 1
ATOM 665 O O . LEU A 1 82 ? -0.400 -7.470 -1.698 1.00 96.38 82 LEU A O 1
ATOM 669 N N . ARG A 1 83 ? -0.491 -8.375 -3.752 1.00 95.50 83 ARG A N 1
ATOM 670 C CA . ARG A 1 83 ? -1.699 -9.149 -3.440 1.00 95.50 83 ARG A CA 1
ATOM 671 C C . ARG A 1 83 ? -1.480 -10.157 -2.319 1.00 95.50 83 ARG A C 1
ATOM 673 O O . ARG A 1 83 ? -2.326 -10.295 -1.441 1.00 95.50 83 ARG A O 1
ATOM 680 N N . GLU A 1 84 ? -0.316 -10.796 -2.302 1.00 93.88 84 GLU A N 1
ATOM 681 C CA . GLU A 1 84 ? 0.064 -11.725 -1.236 1.00 93.88 84 GLU A CA 1
ATOM 682 C C . GLU A 1 84 ? 0.112 -11.043 0.142 1.00 93.88 84 GLU A C 1
ATOM 684 O O . GLU A 1 84 ? -0.265 -11.649 1.141 1.00 93.88 84 GLU A O 1
ATOM 689 N N . GLU A 1 85 ? 0.506 -9.766 0.218 1.00 94.94 85 GLU A N 1
ATOM 690 C CA . GLU A 1 85 ? 0.473 -9.024 1.484 1.00 94.94 85 GLU A CA 1
ATOM 691 C C . GLU A 1 85 ? -0.958 -8.772 1.951 1.00 94.94 85 GLU A C 1
ATOM 693 O O . GLU A 1 85 ? -1.255 -8.987 3.124 1.00 94.94 85 GLU A O 1
ATOM 698 N N . MET A 1 86 ? -1.860 -8.390 1.039 1.00 96.50 86 MET A N 1
ATOM 699 C CA . MET A 1 86 ? -3.282 -8.218 1.361 1.00 96.50 86 MET A CA 1
ATOM 700 C C . MET A 1 86 ? -3.907 -9.532 1.847 1.00 96.50 86 MET A C 1
ATOM 702 O O . MET A 1 86 ? -4.621 -9.546 2.849 1.00 96.50 86 MET A O 1
ATOM 706 N N . GLN A 1 87 ? -3.569 -10.659 1.212 1.00 94.62 87 GLN A N 1
ATOM 707 C CA . GLN A 1 87 ? -3.985 -11.988 1.668 1.00 94.62 87 GLN A CA 1
ATOM 708 C C . GLN A 1 87 ? -3.440 -12.328 3.048 1.00 94.62 87 GLN A C 1
ATOM 710 O O . GLN A 1 87 ? -4.156 -12.882 3.882 1.00 94.62 87 GLN A O 1
ATOM 715 N N . LYS A 1 88 ? -2.173 -12.000 3.301 1.00 95.94 88 LYS A N 1
ATOM 716 C CA . LYS A 1 88 ? -1.524 -12.246 4.585 1.00 95.94 88 LYS A CA 1
ATOM 717 C C . LYS A 1 88 ? -2.176 -11.427 5.699 1.00 95.94 88 LYS A C 1
ATOM 719 O O . LYS A 1 88 ? -2.451 -11.969 6.767 1.00 95.94 88 LYS A O 1
ATOM 724 N N . PHE A 1 89 ? -2.504 -10.163 5.440 1.00 97.00 89 PHE A N 1
ATOM 725 C CA . PHE A 1 89 ? -3.293 -9.328 6.348 1.00 97.00 89 PHE A CA 1
ATOM 726 C C . PHE A 1 89 ? -4.660 -9.943 6.635 1.00 97.00 89 PHE A C 1
ATOM 728 O O . PHE A 1 89 ? -5.006 -10.164 7.798 1.00 97.00 89 PHE A O 1
ATOM 735 N N . ALA A 1 90 ? -5.399 -10.294 5.582 1.00 95.06 90 ALA A N 1
ATOM 736 C CA . ALA A 1 90 ? -6.709 -10.914 5.705 1.00 95.06 90 ALA A CA 1
ATOM 737 C C . ALA A 1 90 ? -6.654 -12.245 6.475 1.00 95.06 90 ALA A C 1
ATOM 739 O O . ALA A 1 90 ? -7.540 -12.535 7.277 1.00 95.06 90 ALA A O 1
ATOM 740 N N . PHE A 1 91 ? -5.599 -13.042 6.284 1.00 94.81 91 PHE A N 1
ATOM 741 C CA . PHE A 1 91 ? -5.380 -14.297 7.001 1.00 94.81 91 PHE A CA 1
ATOM 742 C C . PHE A 1 91 ? -5.278 -14.093 8.515 1.00 94.81 91 PHE A C 1
ATOM 744 O O . PHE A 1 91 ? -5.907 -14.830 9.270 1.00 94.81 91 PHE A O 1
ATOM 751 N N . TYR A 1 92 ? -4.518 -13.097 8.979 1.00 96.38 92 TYR A N 1
ATOM 752 C CA . TYR A 1 92 ? -4.421 -12.806 10.412 1.00 96.38 92 TYR A CA 1
ATOM 753 C C . TYR A 1 92 ? -5.729 -12.254 10.979 1.00 96.38 92 TYR A C 1
ATOM 755 O O . TYR A 1 92 ? -6.169 -12.689 12.041 1.00 96.38 92 TYR A O 1
ATOM 763 N N . ILE A 1 93 ? -6.381 -11.344 10.253 1.00 95.75 93 ILE A N 1
ATOM 764 C CA . ILE A 1 93 ? -7.636 -10.716 10.679 1.00 95.75 93 ILE A CA 1
ATOM 765 C C . ILE A 1 93 ? -8.768 -11.747 10.823 1.00 95.75 93 ILE A C 1
ATOM 767 O O . ILE A 1 93 ? -9.479 -11.732 11.825 1.00 95.75 93 ILE A O 1
ATOM 771 N N . ARG A 1 94 ? -8.903 -12.700 9.890 1.00 93.25 94 ARG A N 1
ATOM 772 C CA . ARG A 1 94 ? -9.930 -13.761 9.943 1.00 93.25 94 ARG A CA 1
ATOM 773 C C . ARG A 1 94 ? -9.826 -14.677 11.162 1.00 93.25 94 ARG A C 1
ATOM 775 O O . ARG A 1 94 ? -10.804 -15.308 11.541 1.00 93.25 94 ARG A O 1
ATOM 782 N N . GLN A 1 95 ? -8.664 -14.753 11.806 1.00 94.06 95 GLN A N 1
ATOM 783 C CA . GLN A 1 95 ? -8.512 -15.542 13.031 1.00 94.06 95 GLN A CA 1
ATOM 784 C C . GLN A 1 95 ? -9.162 -14.877 14.256 1.00 94.06 95 GLN A C 1
ATOM 786 O O . GLN A 1 95 ? -9.251 -15.502 15.311 1.00 94.06 95 GLN A O 1
ATOM 791 N N . LEU A 1 96 ? -9.627 -13.626 14.134 1.00 93.19 96 LEU A N 1
ATOM 792 C CA . LEU A 1 96 ? -10.334 -12.911 15.197 1.00 93.19 96 LEU A CA 1
ATOM 793 C C . LEU A 1 96 ? -11.820 -13.287 15.310 1.00 93.19 96 LEU A C 1
ATOM 795 O O . LEU A 1 96 ? -12.425 -13.000 16.347 1.00 93.19 96 LEU A O 1
ATOM 799 N N . GLY A 1 97 ? -12.398 -13.911 14.278 1.00 88.94 97 GLY A N 1
ATOM 800 C CA . GLY A 1 97 ? -13.804 -14.316 14.220 1.00 88.94 97 GLY A CA 1
ATOM 801 C C . GLY A 1 97 ? -14.386 -14.246 12.806 1.00 88.94 97 GLY A C 1
ATOM 802 O O . GLY A 1 97 ? -13.673 -13.971 11.845 1.00 88.94 97 GLY A O 1
ATOM 803 N N . ASP A 1 98 ? -15.696 -14.470 12.697 1.00 81.81 98 ASP A N 1
ATOM 804 C CA . ASP A 1 98 ? -16.393 -14.594 11.407 1.00 81.81 98 ASP A CA 1
ATOM 805 C C . ASP A 1 98 ? -16.612 -13.253 10.682 1.00 81.81 98 ASP A C 1
ATOM 807 O O . ASP A 1 98 ? -16.779 -13.225 9.464 1.00 81.81 98 ASP A O 1
ATOM 811 N N . SER A 1 99 ? -16.631 -12.129 11.406 1.00 85.88 99 SER A N 1
ATOM 812 C CA . SER A 1 99 ? -16.897 -10.796 10.834 1.00 85.88 99 SER A CA 1
ATOM 813 C C . SER A 1 99 ? -16.110 -9.703 11.567 1.00 85.88 99 SER A C 1
ATOM 815 O O . SER A 1 99 ? -16.702 -8.884 12.272 1.00 85.88 99 SER A O 1
ATOM 817 N N . PRO A 1 100 ? -14.767 -9.720 11.484 1.00 91.19 100 PRO A N 1
ATOM 818 C CA . PRO A 1 100 ? -13.938 -8.727 12.150 1.00 91.19 100 PRO A CA 1
ATOM 819 C C . PRO A 1 100 ? -14.094 -7.358 11.483 1.00 91.19 100 PRO A C 1
ATOM 821 O O . PRO A 1 100 ? -13.985 -7.240 10.263 1.00 91.19 100 PRO A O 1
ATOM 824 N N . VAL A 1 101 ? -14.285 -6.314 12.288 1.00 91.62 101 VAL A N 1
ATOM 825 C CA . VAL A 1 101 ? -14.314 -4.933 11.789 1.00 91.62 101 VAL A CA 1
ATOM 826 C C . VAL A 1 101 ? -12.889 -4.399 11.698 1.00 91.62 101 VAL A C 1
ATOM 828 O O . VAL A 1 101 ? -12.187 -4.302 12.711 1.00 91.62 101 VAL A O 1
ATOM 831 N N . VAL A 1 102 ? -12.460 -4.021 10.494 1.00 96.38 102 VAL A N 1
ATOM 832 C CA . VAL A 1 102 ? -11.159 -3.380 10.274 1.00 96.38 102 VAL A CA 1
ATOM 833 C C . VAL A 1 102 ? -11.341 -1.877 10.149 1.00 96.38 102 VAL A C 1
ATOM 835 O O . VAL A 1 102 ? -12.109 -1.413 9.315 1.00 96.38 102 VAL A O 1
ATOM 838 N N . CYS A 1 103 ? -10.601 -1.108 10.936 1.00 96.75 103 CYS A N 1
ATOM 839 C CA . CYS A 1 103 ? -10.551 0.343 10.805 1.00 96.75 103 CYS A CA 1
ATOM 840 C C . CYS A 1 103 ? -9.260 0.751 10.089 1.00 96.75 103 CYS A C 1
ATOM 842 O O . CYS A 1 103 ? -8.166 0.494 10.590 1.00 96.75 103 CYS A O 1
ATOM 844 N N . ASP A 1 104 ? -9.384 1.378 8.922 1.00 97.12 104 ASP A N 1
ATOM 845 C CA . ASP A 1 104 ? -8.278 2.023 8.214 1.00 97.12 104 ASP A CA 1
ATOM 846 C C . ASP A 1 104 ? -8.134 3.457 8.727 1.00 97.12 104 ASP A C 1
ATOM 848 O O . ASP A 1 104 ? -8.987 4.315 8.493 1.00 97.12 104 ASP A O 1
ATOM 852 N N . LEU A 1 105 ? -7.075 3.693 9.503 1.00 95.69 105 LEU A N 1
ATOM 853 C CA . LEU A 1 105 ? -6.858 4.958 10.205 1.00 95.69 105 LEU A CA 1
ATOM 854 C C . LEU A 1 105 ? -6.343 6.059 9.272 1.00 95.69 105 LEU A C 1
ATOM 856 O O . LEU A 1 105 ? -6.493 7.233 9.585 1.00 95.69 105 LEU A O 1
ATOM 860 N N . PHE A 1 106 ? -5.732 5.704 8.143 1.00 95.06 106 PHE A N 1
ATOM 861 C CA . PHE A 1 106 ? -5.176 6.665 7.188 1.00 95.06 106 PHE A CA 1
ATOM 862 C C . PHE A 1 106 ? -5.646 6.297 5.778 1.00 95.06 106 PHE A C 1
ATOM 864 O O . PHE A 1 106 ? -4.833 5.926 4.928 1.00 95.06 106 PHE A O 1
ATOM 871 N N . PRO A 1 107 ? -6.964 6.384 5.517 1.00 94.69 107 PRO A N 1
ATOM 872 C CA . PRO A 1 107 ? -7.562 5.719 4.365 1.00 94.69 107 PRO A CA 1
ATOM 873 C C . PRO A 1 107 ? -7.202 6.348 3.014 1.00 94.69 107 PRO A C 1
ATOM 875 O O . PRO A 1 107 ? -7.350 5.700 1.976 1.00 94.69 107 PRO A O 1
ATOM 878 N N . GLY A 1 108 ? -6.738 7.602 2.992 1.00 94.06 108 GLY A N 1
ATOM 879 C CA . GLY A 1 108 ? -6.454 8.328 1.755 1.00 94.06 108 GLY A CA 1
ATOM 880 C C . GLY A 1 108 ? -7.687 8.373 0.853 1.00 94.06 108 GLY A C 1
ATOM 881 O O . GLY A 1 108 ? -8.731 8.864 1.260 1.00 94.06 108 GLY A O 1
ATOM 882 N N . ASN A 1 109 ? -7.570 7.831 -0.360 1.00 95.56 109 ASN A N 1
ATOM 883 C CA . ASN A 1 109 ? -8.680 7.694 -1.311 1.00 95.56 109 ASN A CA 1
ATOM 884 C C . ASN A 1 109 ? -9.416 6.339 -1.246 1.00 95.56 109 ASN A C 1
ATOM 886 O O . ASN A 1 109 ? -10.254 6.060 -2.110 1.00 95.56 109 ASN A O 1
ATOM 890 N N . GLY A 1 110 ? -9.099 5.505 -0.251 1.00 95.81 110 GLY A N 1
ATOM 891 C CA . GLY A 1 110 ? -9.706 4.200 0.001 1.00 95.81 110 GLY A CA 1
ATOM 892 C C . GLY A 1 110 ? -9.072 3.041 -0.770 1.00 95.81 110 GLY A C 1
ATOM 893 O O . GLY A 1 110 ? -9.510 1.905 -0.606 1.00 95.81 110 GLY A O 1
ATOM 894 N N . PHE A 1 111 ? -8.030 3.281 -1.576 1.00 97.75 111 PHE A N 1
ATOM 895 C CA . PHE A 1 111 ? -7.419 2.259 -2.434 1.00 97.75 111 PHE A CA 1
ATOM 896 C C . PHE A 1 111 ? -6.885 1.054 -1.646 1.00 97.75 111 PHE A C 1
ATOM 898 O O . PHE A 1 111 ? -7.261 -0.079 -1.934 1.00 97.75 111 PHE A O 1
ATOM 905 N N . ILE A 1 112 ? -6.051 1.277 -0.624 1.00 97.75 112 ILE A N 1
ATOM 906 C CA . ILE A 1 112 ? -5.446 0.183 0.159 1.00 97.75 112 ILE A CA 1
ATOM 907 C C . ILE A 1 112 ? -6.508 -0.570 0.968 1.00 97.75 112 ILE A C 1
ATOM 909 O O . ILE A 1 112 ? -6.559 -1.799 0.909 1.00 97.75 112 ILE A O 1
ATOM 913 N N . GLY A 1 113 ? -7.379 0.155 1.679 1.00 96.81 113 GLY A N 1
ATOM 914 C CA . GLY A 1 113 ? -8.477 -0.442 2.437 1.00 96.81 113 GLY A CA 1
ATOM 915 C C . GLY A 1 113 ? -9.410 -1.289 1.566 1.00 96.81 113 GLY A C 1
ATOM 916 O O . GLY A 1 113 ? -9.826 -2.363 1.990 1.00 96.81 113 GLY A O 1
ATOM 917 N N . SER A 1 114 ? -9.661 -0.875 0.321 1.00 96.88 114 SER A N 1
ATOM 918 C CA . SER A 1 114 ? -10.478 -1.634 -0.638 1.00 96.88 114 SER A CA 1
ATOM 919 C C . SER A 1 114 ? -9.816 -2.935 -1.086 1.00 96.88 114 SER A C 1
ATOM 921 O O . SER A 1 114 ? -10.479 -3.967 -1.158 1.00 96.88 114 SER A O 1
ATOM 923 N N . LEU A 1 115 ? -8.500 -2.921 -1.329 1.00 97.19 115 LEU A N 1
ATOM 924 C CA . LEU A 1 115 ? -7.754 -4.142 -1.655 1.00 97.19 115 LEU A CA 1
ATOM 925 C C . LEU A 1 115 ? -7.776 -5.141 -0.490 1.00 97.19 115 LEU A C 1
ATOM 927 O O . LEU A 1 115 ? -7.962 -6.337 -0.710 1.00 97.19 115 LEU A O 1
ATOM 931 N N . LEU A 1 116 ? -7.621 -4.660 0.748 1.00 96.94 116 LEU A N 1
ATOM 932 C CA . LEU A 1 116 ? -7.739 -5.506 1.936 1.00 96.94 116 LEU A CA 1
ATOM 933 C C . LEU A 1 116 ? -9.166 -6.044 2.105 1.00 96.94 116 LEU A C 1
ATOM 935 O O . LEU A 1 116 ? -9.339 -7.230 2.377 1.00 96.94 116 LEU A O 1
ATOM 939 N N . GLY A 1 117 ? -10.177 -5.193 1.924 1.00 94.75 117 GLY A N 1
ATOM 940 C CA . GLY A 1 117 ? -11.583 -5.578 2.012 1.00 94.75 117 GLY A CA 1
ATOM 941 C C . GLY A 1 117 ? -11.948 -6.687 1.023 1.00 94.75 117 GLY A C 1
ATOM 942 O O . GLY A 1 117 ? -12.540 -7.687 1.424 1.00 94.75 117 GLY A O 1
ATOM 943 N N . GLY A 1 118 ? -11.486 -6.587 -0.228 1.00 92.62 118 GLY A N 1
ATOM 944 C CA . GLY A 1 118 ? -11.670 -7.643 -1.229 1.00 92.62 118 GLY A CA 1
ATOM 945 C C . GLY A 1 118 ? -11.019 -8.976 -0.842 1.00 92.62 118 GLY A C 1
ATOM 946 O O . GLY A 1 118 ? -11.575 -10.040 -1.111 1.00 92.62 118 GLY A O 1
ATOM 947 N N . GLU A 1 119 ? -9.871 -8.949 -0.154 1.00 93.19 119 GLU A N 1
ATOM 948 C CA . GLU A 1 119 ? -9.229 -10.171 0.346 1.00 93.19 119 GLU A CA 1
ATOM 949 C C . GLU A 1 119 ? -9.860 -10.714 1.628 1.00 93.19 119 GLU A C 1
ATOM 951 O O . GLU A 1 119 ? -9.703 -11.907 1.884 1.00 93.19 119 GLU A O 1
ATOM 956 N N . LEU A 1 120 ? -10.556 -9.900 2.429 1.00 90.19 120 LEU A N 1
ATOM 957 C CA . LEU A 1 120 ? -11.325 -10.333 3.604 1.00 90.19 120 LEU A CA 1
ATOM 958 C C . LEU A 1 120 ? -12.671 -10.947 3.211 1.00 90.19 120 LEU A C 1
ATOM 960 O O . LEU A 1 120 ? -13.075 -11.952 3.808 1.00 90.19 120 LEU A O 1
ATOM 964 N N . GLY A 1 121 ? -13.290 -10.422 2.155 1.00 76.56 121 GLY A N 1
ATOM 965 C CA . GLY A 1 121 ? -14.630 -10.798 1.727 1.00 76.56 121 GLY A CA 1
ATOM 966 C C . GLY A 1 121 ? -15.706 -10.394 2.742 1.00 76.56 121 GLY A C 1
ATOM 967 O O . GLY A 1 121 ? -15.428 -10.084 3.898 1.00 76.56 121 GLY A O 1
ATOM 968 N N . GLY A 1 122 ? -16.959 -10.426 2.305 1.00 60.03 122 GLY A N 1
ATOM 969 C CA . GLY A 1 122 ? -18.128 -10.112 3.121 1.00 60.03 122 GLY A CA 1
ATOM 970 C C . GLY A 1 122 ? -19.405 -10.317 2.314 1.00 60.03 122 GLY A C 1
ATOM 971 O O . GLY A 1 122 ? -19.353 -10.407 1.085 1.00 60.03 122 GLY A O 1
ATOM 972 N N . ASP A 1 123 ? -20.546 -10.420 2.995 1.00 51.69 123 ASP A N 1
ATOM 973 C CA . ASP A 1 123 ? -21.835 -10.258 2.322 1.00 51.69 123 ASP A CA 1
ATOM 974 C C . ASP A 1 123 ? -21.928 -8.824 1.778 1.00 51.69 123 ASP A C 1
ATOM 976 O O . ASP A 1 123 ? -21.446 -7.886 2.408 1.00 51.69 123 ASP A O 1
ATOM 980 N N . VAL A 1 124 ? -22.597 -8.653 0.633 1.00 48.75 124 VAL A N 1
ATOM 981 C CA . VAL A 1 124 ? -22.727 -7.408 -0.168 1.00 48.75 124 VAL A CA 1
ATOM 982 C C . VAL A 1 124 ? -23.278 -6.190 0.620 1.00 48.75 124 VAL A C 1
ATOM 984 O O . VAL A 1 124 ? -23.411 -5.103 0.070 1.00 48.75 124 VAL A O 1
ATOM 987 N N . ASN A 1 125 ? -23.604 -6.342 1.909 1.00 46.56 125 ASN A N 1
ATOM 988 C CA . ASN A 1 125 ? -24.212 -5.314 2.756 1.00 46.56 125 ASN A CA 1
ATOM 989 C C . ASN A 1 125 ? -23.424 -4.947 4.029 1.00 46.56 125 ASN A C 1
ATOM 991 O O . ASN A 1 125 ? -23.884 -4.055 4.736 1.00 46.56 125 ASN A O 1
ATOM 995 N N . ASP A 1 126 ? -22.281 -5.578 4.324 1.00 57.34 126 ASP A N 1
ATOM 996 C CA . ASP A 1 126 ? -21.449 -5.224 5.485 1.00 57.34 126 ASP A CA 1
ATOM 997 C C . ASP A 1 126 ? -20.003 -4.955 5.044 1.00 57.34 126 ASP A C 1
ATOM 999 O O . ASP A 1 126 ? -19.218 -5.880 4.819 1.00 57.34 126 ASP A O 1
ATOM 1003 N N . SER A 1 127 ? -19.646 -3.668 4.928 1.00 58.56 127 SER A N 1
ATOM 1004 C CA . SER A 1 127 ? -18.272 -3.234 4.652 1.00 58.56 127 SER A CA 1
ATOM 1005 C C . SER A 1 127 ? -17.316 -3.833 5.679 1.00 58.56 127 SER A C 1
ATOM 1007 O O . SER A 1 127 ? -17.411 -3.556 6.876 1.00 58.56 127 SER A O 1
ATOM 1009 N N . THR A 1 128 ? -16.350 -4.615 5.210 1.00 81.94 128 THR A N 1
ATOM 1010 C CA . THR A 1 128 ? -15.367 -5.273 6.081 1.00 81.94 128 THR A CA 1
ATOM 1011 C C . THR A 1 128 ? -14.281 -4.304 6.559 1.00 81.94 128 THR A C 1
ATOM 1013 O O . THR A 1 128 ? -13.610 -4.563 7.561 1.00 81.94 128 THR A O 1
ATOM 1016 N N . VAL A 1 129 ? -14.118 -3.171 5.859 1.00 94.56 129 VAL A N 1
ATOM 1017 C CA . VAL A 1 129 ? -13.143 -2.122 6.177 1.00 94.56 129 VAL A CA 1
ATOM 1018 C C . VAL A 1 129 ? -13.816 -0.746 6.264 1.00 94.56 129 VAL A C 1
ATOM 1020 O O . VAL A 1 129 ? -14.500 -0.304 5.340 1.00 94.56 129 VAL A O 1
ATOM 1023 N N . LEU A 1 130 ? -13.585 -0.048 7.377 1.00 95.00 130 LEU A N 1
ATOM 1024 C CA . LEU A 1 130 ? -14.062 1.306 7.651 1.00 95.00 130 LEU A CA 1
ATOM 1025 C C . LEU A 1 130 ? -12.896 2.300 7.613 1.00 95.00 130 LEU A C 1
ATOM 1027 O O . LEU A 1 130 ? -12.025 2.264 8.480 1.00 95.00 130 LEU A O 1
ATOM 1031 N N . GLY A 1 131 ? -12.882 3.203 6.634 1.00 95.56 131 GLY A N 1
ATOM 1032 C CA . GLY A 1 131 ? -11.894 4.282 6.550 1.00 95.56 131 GLY A CA 1
ATOM 1033 C C . GLY A 1 131 ? -12.263 5.475 7.423 1.00 95.56 131 GLY A C 1
ATOM 1034 O O . GLY A 1 131 ? -13.331 6.051 7.244 1.00 95.56 131 GLY A O 1
ATOM 1035 N N . LEU A 1 132 ? -11.392 5.881 8.344 1.00 94.44 132 LEU A N 1
ATOM 1036 C CA . LEU A 1 132 ? -11.669 6.981 9.272 1.00 94.44 132 LEU A CA 1
ATOM 1037 C C . LEU A 1 132 ? -11.270 8.336 8.674 1.00 94.44 132 LEU A C 1
ATOM 1039 O O . LEU A 1 132 ? -10.123 8.759 8.800 1.00 94.44 132 LEU A O 1
ATOM 1043 N N . GLU A 1 133 ? -12.223 9.040 8.059 1.00 87.25 133 GLU A N 1
ATOM 1044 C CA . GLU A 1 133 ? -11.979 10.327 7.372 1.00 87.25 133 GLU A CA 1
ATOM 1045 C C . GLU A 1 133 ? -11.370 11.381 8.306 1.00 87.25 133 GLU A C 1
ATOM 1047 O O . GLU A 1 133 ? -10.438 12.093 7.940 1.00 87.25 133 GLU A O 1
ATOM 1052 N N . ASN A 1 134 ? -11.861 11.438 9.545 1.00 81.12 134 ASN A N 1
ATOM 1053 C CA . ASN A 1 134 ? -11.481 12.464 10.518 1.00 81.12 134 ASN A CA 1
ATOM 1054 C C . ASN A 1 134 ? -10.261 12.075 11.367 1.00 81.12 134 ASN A C 1
ATOM 1056 O O . ASN A 1 134 ? -9.910 12.784 12.306 1.00 81.12 134 ASN A O 1
ATOM 1060 N N . PHE A 1 135 ? -9.624 10.930 11.103 1.00 80.19 135 PHE A N 1
ATOM 1061 C CA . PHE A 1 135 ? -8.446 10.530 11.876 1.00 80.19 135 PHE A CA 1
ATOM 1062 C C . PHE A 1 135 ? -7.187 11.307 11.459 1.00 80.19 135 PHE A C 1
ATOM 1064 O O . PHE A 1 135 ? -6.305 11.548 12.281 1.00 80.19 135 PHE A O 1
ATOM 1071 N N . ALA A 1 136 ? -7.122 11.742 10.198 1.00 72.69 136 ALA A N 1
ATOM 1072 C CA . ALA A 1 136 ? -5.991 12.467 9.629 1.00 72.69 136 ALA A CA 1
ATOM 1073 C C . ALA A 1 136 ? -6.459 13.716 8.862 1.00 72.69 136 ALA A C 1
ATOM 1075 O O . ALA A 1 136 ? -6.167 13.860 7.676 1.00 72.69 136 ALA A O 1
ATOM 1076 N N . GLU A 1 137 ? -7.171 14.626 9.536 1.00 72.06 137 GLU A N 1
ATOM 1077 C CA . GLU A 1 137 ? -7.724 15.860 8.936 1.00 72.06 137 GLU A CA 1
ATOM 1078 C C . GLU A 1 137 ? -6.665 16.738 8.238 1.00 72.06 137 GLU A C 1
ATOM 1080 O O . GLU A 1 137 ? -6.975 17.468 7.301 1.00 72.06 137 GLU A O 1
ATOM 1085 N N . GLU A 1 138 ? -5.403 16.651 8.665 1.00 77.06 138 GLU A N 1
ATOM 1086 C CA . GLU A 1 138 ? -4.281 17.389 8.071 1.00 77.06 138 GLU A CA 1
ATOM 1087 C C . GLU A 1 138 ? -3.705 16.725 6.805 1.00 77.06 138 GLU A C 1
ATOM 1089 O O . GLU A 1 138 ? -2.822 17.287 6.154 1.00 77.06 138 GLU A O 1
ATOM 1094 N N . SER A 1 139 ? -4.168 15.524 6.441 1.00 81.75 139 SER A N 1
ATOM 1095 C CA . SER A 1 139 ? -3.673 14.820 5.258 1.00 81.75 139 SER A CA 1
ATOM 1096 C C . SER A 1 139 ? -4.199 15.454 3.969 1.00 81.75 139 SER A C 1
ATOM 1098 O O . SER A 1 139 ? -5.391 15.701 3.801 1.00 81.75 139 SER A O 1
ATOM 1100 N N . SER A 1 140 ? -3.296 15.722 3.023 1.00 87.12 140 SER A N 1
ATOM 1101 C CA . SER A 1 140 ? -3.698 16.168 1.689 1.00 87.12 140 SER A CA 1
ATOM 1102 C C . SER A 1 140 ? -4.318 15.004 0.910 1.00 87.12 140 SER A C 1
ATOM 1104 O O . SER A 1 140 ? -3.744 13.905 0.912 1.00 87.12 140 SER A O 1
ATOM 1106 N N . PRO A 1 141 ? -5.436 15.227 0.198 1.00 91.69 141 PRO A N 1
ATOM 1107 C CA . PRO A 1 141 ? -6.080 14.176 -0.576 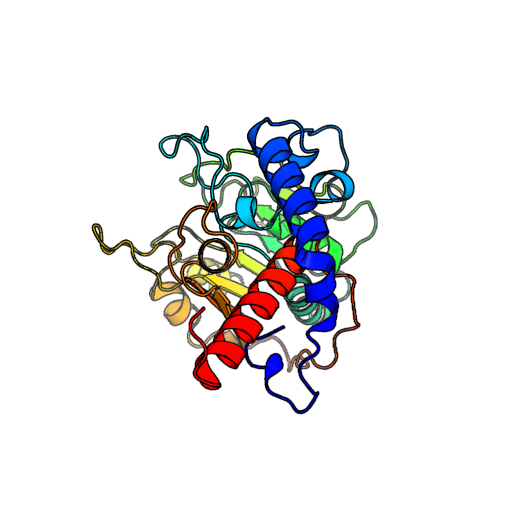1.00 91.69 141 PRO A CA 1
ATOM 1108 C C . PRO A 1 141 ? -5.164 13.678 -1.695 1.00 91.69 141 PRO A C 1
ATOM 1110 O O . PRO A 1 141 ? -4.262 14.380 -2.166 1.00 91.69 141 PRO A O 1
ATOM 1113 N N . ASN A 1 142 ? -5.410 12.455 -2.151 1.00 94.69 142 ASN A N 1
ATOM 1114 C CA . ASN A 1 142 ? -4.769 11.944 -3.355 1.00 94.69 142 ASN A CA 1
ATOM 1115 C C . ASN A 1 142 ? -5.346 12.662 -4.586 1.00 94.69 142 ASN A C 1
ATOM 1117 O O . ASN A 1 142 ? -6.479 13.134 -4.568 1.00 94.69 142 ASN A O 1
ATOM 1121 N N . GLN A 1 143 ? -4.595 12.707 -5.688 1.00 96.25 143 GLN A N 1
ATOM 1122 C CA . GLN A 1 143 ? -5.073 13.321 -6.938 1.00 96.25 143 GLN A CA 1
ATOM 1123 C C . GLN A 1 143 ? -6.311 12.612 -7.506 1.00 96.25 143 GLN A C 1
ATOM 1125 O O . GLN A 1 143 ? -7.178 13.246 -8.103 1.00 96.25 143 GLN A O 1
ATOM 1130 N N . ILE A 1 144 ? -6.387 11.289 -7.342 1.00 95.94 144 ILE A N 1
ATOM 1131 C CA . ILE A 1 144 ? -7.631 10.545 -7.515 1.00 95.94 144 ILE A CA 1
ATOM 1132 C C . ILE A 1 144 ? -8.293 10.474 -6.141 1.00 95.94 144 ILE A C 1
ATOM 1134 O O . ILE A 1 144 ? -7.916 9.635 -5.325 1.00 95.94 144 ILE A O 1
ATOM 1138 N N . GLU A 1 145 ? -9.260 11.359 -5.901 1.00 91.25 145 GLU A N 1
ATOM 1139 C CA . GLU A 1 145 ? -9.878 11.567 -4.582 1.00 91.25 145 GLU A CA 1
ATOM 1140 C C . GLU A 1 145 ? -10.680 10.356 -4.085 1.00 91.25 145 GLU A C 1
ATOM 1142 O O . GLU A 1 145 ? -10.602 9.991 -2.917 1.00 91.25 145 GLU A O 1
ATOM 1147 N N . SER A 1 146 ? -11.429 9.698 -4.975 1.00 92.38 146 SER A N 1
ATOM 1148 C CA . SER A 1 146 ? -12.210 8.501 -4.648 1.00 92.38 146 SER A CA 1
ATOM 1149 C C . SER A 1 146 ? -11.756 7.332 -5.509 1.00 92.38 146 SER A C 1
ATOM 1151 O O . SER A 1 146 ? -12.026 7.279 -6.716 1.00 92.38 146 SER A O 1
ATOM 1153 N N . PHE A 1 147 ? -11.051 6.383 -4.896 1.00 96.38 147 PHE A N 1
ATOM 1154 C CA . PHE A 1 147 ? -10.560 5.182 -5.560 1.00 96.38 147 PHE A CA 1
ATOM 1155 C C . PHE A 1 147 ? -10.768 3.953 -4.678 1.00 96.38 147 PHE A C 1
ATOM 1157 O O . PHE A 1 147 ? -9.817 3.298 -4.267 1.00 96.38 147 PHE A O 1
ATOM 1164 N N . LEU A 1 148 ? -12.036 3.668 -4.395 1.00 95.25 148 LEU A N 1
ATOM 1165 C CA . LEU A 1 148 ? -12.452 2.630 -3.462 1.00 95.25 148 LEU A CA 1
ATOM 1166 C C . LEU A 1 148 ? -13.405 1.614 -4.091 1.00 95.25 148 LEU A C 1
ATOM 1168 O O . LEU A 1 148 ? -14.032 1.889 -5.119 1.00 95.25 148 LEU A O 1
ATOM 1172 N N . ASP A 1 149 ? -13.517 0.469 -3.431 1.00 94.88 149 ASP A N 1
ATOM 1173 C CA . ASP A 1 149 ? -14.522 -0.557 -3.660 1.00 94.88 149 ASP A CA 1
ATOM 1174 C C . ASP A 1 149 ? -15.653 -0.417 -2.642 1.00 94.88 149 ASP A C 1
ATOM 1176 O O . ASP A 1 149 ? -15.496 -0.763 -1.473 1.00 94.88 149 ASP A O 1
ATOM 1180 N N . ALA A 1 150 ? -16.798 0.101 -3.083 1.00 92.00 150 ALA A N 1
ATOM 1181 C CA . ALA A 1 150 ? -17.926 0.375 -2.198 1.00 92.00 150 ALA A CA 1
ATOM 1182 C C . ALA A 1 150 ? -18.589 -0.902 -1.649 1.00 92.00 150 ALA A C 1
ATOM 1184 O O . ALA A 1 150 ? -19.369 -0.806 -0.707 1.00 92.00 150 ALA A O 1
ATOM 1185 N N . GLU A 1 151 ? -18.295 -2.078 -2.219 1.00 90.00 151 GLU A N 1
ATOM 1186 C CA . GLU A 1 151 ? -18.785 -3.364 -1.702 1.00 90.00 151 GLU A CA 1
ATOM 1187 C C . GLU A 1 151 ? -18.002 -3.831 -0.465 1.00 90.00 151 GLU A C 1
ATOM 1189 O O . GLU A 1 151 ? -18.498 -4.636 0.322 1.00 90.00 151 GLU A O 1
ATOM 1194 N N . HIS A 1 152 ? -16.779 -3.330 -0.275 1.00 91.50 152 HIS A N 1
ATOM 1195 C CA . HIS A 1 152 ? -15.862 -3.821 0.757 1.00 91.50 152 HIS A CA 1
ATOM 1196 C C . HIS A 1 152 ? -15.305 -2.727 1.669 1.00 91.50 152 HIS A C 1
ATOM 1198 O O . HIS A 1 152 ? -14.771 -3.023 2.743 1.00 91.50 152 HIS A O 1
ATOM 1204 N N . PHE A 1 153 ? -15.432 -1.469 1.257 1.00 94.25 153 PHE A N 1
ATOM 1205 C CA . PHE A 1 153 ? -14.892 -0.312 1.941 1.00 94.25 153 PHE A CA 1
ATOM 1206 C C . PHE A 1 153 ? -15.926 0.808 2.013 1.00 94.25 153 PHE A C 1
ATOM 1208 O O . PHE A 1 153 ? -16.531 1.203 1.016 1.00 94.25 153 PHE A O 1
ATOM 1215 N N . SER A 1 154 ? -16.052 1.404 3.194 1.00 93.88 154 SER A N 1
ATOM 1216 C CA . SER A 1 154 ? -16.811 2.638 3.376 1.00 93.88 154 SER A CA 1
ATOM 1217 C C . SER A 1 154 ? -16.080 3.592 4.298 1.00 93.88 154 SER A C 1
ATOM 1219 O O . SER A 1 154 ? -15.436 3.180 5.262 1.00 93.88 154 SER A O 1
ATOM 1221 N N . TYR A 1 155 ? -16.233 4.881 4.036 1.00 93.94 155 TYR A N 1
ATOM 1222 C CA . TYR A 1 155 ? -15.770 5.901 4.955 1.00 93.94 155 TYR A CA 1
ATOM 1223 C C . TYR A 1 155 ? -16.693 6.041 6.164 1.00 93.94 155 TYR A C 1
ATOM 1225 O O . TYR A 1 155 ? -17.911 5.895 6.064 1.00 93.94 155 TYR A O 1
ATOM 1233 N N . SER A 1 156 ? -16.095 6.357 7.307 1.00 92.88 156 SER A N 1
ATOM 1234 C CA . SER A 1 156 ? -16.782 6.699 8.539 1.00 92.88 156 SER A CA 1
ATOM 1235 C C . SER A 1 156 ? -16.243 8.016 9.079 1.00 92.88 156 SER A C 1
ATOM 1237 O O . SER A 1 156 ? -15.044 8.181 9.306 1.00 92.88 156 SER A O 1
ATOM 1239 N N . SER A 1 157 ? -17.162 8.941 9.344 1.00 92.44 157 SER A N 1
ATOM 1240 C CA . SER A 1 157 ? -16.879 10.179 10.066 1.00 92.44 157 SER A CA 1
ATOM 1241 C C . SER A 1 157 ? -16.874 9.977 11.588 1.00 92.44 157 SER A C 1
ATOM 1243 O O . SER A 1 157 ? -16.673 10.935 12.340 1.00 92.44 157 SER A O 1
ATOM 1245 N N . GLU A 1 158 ? -17.169 8.766 12.077 1.00 90.56 158 GLU A N 1
ATOM 1246 C CA . GLU A 1 158 ? -17.155 8.478 13.506 1.00 90.56 158 GLU A CA 1
ATOM 1247 C C . GLU A 1 158 ? -15.732 8.525 14.066 1.00 90.56 158 GLU A C 1
ATOM 1249 O O . GLU A 1 158 ? -14.772 8.050 13.463 1.00 90.56 158 GLU A O 1
ATOM 1254 N N . ALA A 1 159 ? -15.594 9.081 15.269 1.00 88.50 159 ALA A N 1
ATOM 1255 C CA . ALA A 1 159 ? -14.321 9.062 15.971 1.00 88.50 159 ALA A CA 1
ATOM 1256 C C . ALA A 1 159 ? -13.914 7.618 16.295 1.00 88.50 159 ALA A C 1
ATOM 1258 O O . ALA A 1 159 ? -14.751 6.824 16.734 1.00 88.50 159 ALA A O 1
ATOM 1259 N N . LEU A 1 160 ? -12.612 7.318 16.213 1.00 88.00 160 LEU A N 1
ATOM 1260 C CA . LEU A 1 160 ? -12.055 6.019 16.611 1.00 88.00 160 LEU A CA 1
ATOM 1261 C C . LEU A 1 160 ? -12.520 5.603 18.017 1.00 88.00 160 LEU A C 1
ATOM 1263 O O . LEU A 1 160 ? -12.783 4.429 18.247 1.00 88.00 160 LEU A O 1
ATOM 1267 N N . ALA A 1 161 ? -12.727 6.568 18.922 1.00 86.38 161 ALA A N 1
ATOM 1268 C CA . ALA A 1 161 ? -13.243 6.390 20.283 1.00 86.38 161 ALA A CA 1
ATOM 1269 C C . ALA A 1 161 ? -14.710 5.895 20.392 1.00 86.38 161 ALA A C 1
ATOM 1271 O O . ALA A 1 161 ? -15.164 5.566 21.490 1.00 86.38 161 ALA A O 1
ATOM 1272 N N . LYS A 1 162 ? -15.455 5.801 19.283 1.00 86.56 162 LYS A N 1
ATOM 1273 C CA . LYS A 1 162 ? -16.841 5.291 19.244 1.00 86.56 162 LYS A CA 1
ATOM 1274 C C . LYS A 1 162 ? -16.997 3.969 18.497 1.00 86.56 162 LYS A C 1
ATOM 1276 O O . LYS A 1 162 ? -17.970 3.263 18.737 1.00 86.56 162 LYS A O 1
ATOM 1281 N N . LEU A 1 163 ? -16.025 3.606 17.667 1.00 85.50 163 LEU A N 1
ATOM 1282 C CA . LEU A 1 163 ? -16.054 2.380 16.875 1.00 85.50 163 LEU A CA 1
ATOM 1283 C C . LEU A 1 163 ? -15.526 1.183 17.672 1.00 85.50 163 LEU A C 1
ATOM 1285 O O . LEU A 1 163 ? -14.675 1.330 18.551 1.00 85.50 163 LEU A O 1
ATOM 1289 N N . ASN A 1 164 ? -16.032 -0.010 17.367 1.00 85.25 164 ASN A N 1
ATOM 1290 C CA . ASN A 1 164 ? -15.494 -1.266 17.882 1.00 85.25 164 ASN A CA 1
ATOM 1291 C C . ASN A 1 164 ? -14.649 -1.925 16.787 1.00 85.25 164 ASN A C 1
ATOM 1293 O O . ASN A 1 164 ? -15.157 -2.738 16.022 1.00 85.25 164 ASN A O 1
ATOM 1297 N N . CYS A 1 165 ? -13.388 -1.511 16.677 1.00 90.38 165 CYS A N 1
ATOM 1298 C CA . CYS A 1 165 ? -12.457 -2.035 15.681 1.00 90.38 165 CYS A CA 1
ATOM 1299 C C . CYS A 1 165 ? -11.782 -3.305 16.223 1.00 90.38 165 CYS A C 1
ATOM 1301 O O . CYS A 1 165 ? -11.064 -3.248 17.223 1.00 90.38 165 CYS A O 1
ATOM 1303 N N . ASP A 1 166 ? -11.973 -4.445 15.560 1.00 94.88 166 ASP A N 1
ATOM 1304 C CA . ASP A 1 166 ? -11.233 -5.671 15.873 1.00 94.88 166 ASP A CA 1
ATOM 1305 C C . ASP A 1 166 ? -9.779 -5.560 15.409 1.00 94.88 166 ASP A C 1
ATOM 1307 O O . ASP A 1 166 ? -8.861 -5.975 16.120 1.00 94.88 166 ASP A O 1
ATOM 1311 N N . ALA A 1 167 ? -9.561 -4.964 14.238 1.00 97.00 167 ALA A N 1
ATOM 1312 C CA . ALA A 1 167 ? -8.235 -4.703 13.704 1.00 97.00 167 ALA A CA 1
ATOM 1313 C C . ALA A 1 167 ? -8.079 -3.248 13.252 1.00 97.00 167 ALA A C 1
ATOM 1315 O O . ALA A 1 167 ? -9.038 -2.608 12.822 1.00 97.00 167 ALA A O 1
ATOM 1316 N N . ALA A 1 168 ? -6.852 -2.741 13.318 1.00 97.25 168 ALA A N 1
ATOM 1317 C CA . ALA A 1 168 ? -6.476 -1.445 12.774 1.00 97.25 168 ALA A CA 1
ATOM 1318 C C . ALA A 1 168 ? -5.465 -1.616 11.638 1.00 97.25 168 ALA A C 1
ATOM 1320 O O . ALA A 1 168 ? -4.418 -2.245 11.816 1.00 97.25 168 ALA A O 1
ATOM 1321 N N . LEU A 1 169 ? -5.766 -1.014 10.490 1.00 97.81 169 LEU A N 1
ATOM 1322 C CA . LEU A 1 169 ? -4.815 -0.794 9.413 1.00 97.81 169 LEU A CA 1
ATOM 1323 C C . LEU A 1 169 ? -4.210 0.603 9.588 1.00 97.81 169 LEU A C 1
ATOM 1325 O O . LEU A 1 169 ? -4.880 1.623 9.437 1.00 97.81 169 LEU A O 1
ATOM 1329 N N . VAL A 1 170 ? -2.926 0.640 9.931 1.00 96.62 170 VAL A N 1
ATOM 1330 C CA . VAL A 1 170 ? -2.118 1.855 10.049 1.00 96.62 170 VAL A CA 1
ATOM 1331 C C . VAL A 1 170 ? -1.162 1.878 8.862 1.00 96.62 170 VAL A C 1
ATOM 1333 O O . VAL A 1 170 ? -0.001 1.473 8.956 1.00 96.62 170 VAL A O 1
ATOM 1336 N N . SER A 1 171 ? -1.691 2.286 7.709 1.00 95.62 171 SER A N 1
ATOM 1337 C CA . SER A 1 171 ? -0.971 2.268 6.439 1.00 95.62 171 SER A CA 1
ATOM 1338 C C . SER A 1 171 ? -0.426 3.648 6.091 1.00 95.62 171 SER A C 1
ATOM 1340 O O . SER A 1 171 ? -1.193 4.558 5.804 1.00 95.62 171 SER A O 1
ATOM 1342 N N . TRP A 1 172 ? 0.902 3.783 6.056 1.00 94.00 172 TRP A N 1
ATOM 1343 C CA . TRP A 1 172 ? 1.595 5.011 5.650 1.00 94.00 172 TRP A CA 1
ATOM 1344 C C . TRP A 1 172 ? 1.158 6.263 6.439 1.00 94.00 172 TRP A C 1
ATOM 1346 O O . TRP A 1 172 ? 0.813 7.286 5.842 1.00 94.00 172 TRP A O 1
ATOM 1356 N N . PRO A 1 173 ? 1.136 6.200 7.784 1.00 93.56 173 PRO A N 1
ATOM 1357 C CA . PRO A 1 173 ? 0.600 7.285 8.594 1.00 93.56 173 PRO A CA 1
ATOM 1358 C C . PRO A 1 173 ? 1.447 8.555 8.467 1.00 93.56 173 PRO A C 1
ATOM 1360 O O . PRO A 1 173 ? 2.644 8.488 8.172 1.00 93.56 173 PRO A O 1
ATOM 1363 N N . LEU A 1 174 ? 0.845 9.716 8.737 1.00 90.88 174 LEU A N 1
ATOM 1364 C CA . LEU A 1 174 ? 1.527 11.012 8.653 1.00 90.88 174 LEU A CA 1
ATOM 1365 C C . LEU A 1 174 ? 2.798 11.044 9.518 1.00 90.88 174 LEU A C 1
ATOM 1367 O O . LEU A 1 174 ? 2.861 10.426 10.585 1.00 90.88 174 LEU A O 1
ATOM 1371 N N . SER A 1 175 ? 3.810 11.782 9.066 1.00 89.94 175 SER A N 1
ATOM 1372 C CA . SER A 1 175 ? 5.049 11.985 9.824 1.00 89.94 175 SER A CA 1
ATOM 1373 C C . SER A 1 175 ? 4.757 12.547 11.218 1.00 89.94 175 SER A C 1
ATOM 1375 O O . SER A 1 175 ? 3.995 13.502 11.360 1.00 89.94 175 SER A O 1
ATOM 1377 N N . GLY A 1 176 ? 5.329 11.933 12.255 1.00 87.56 176 GLY A N 1
ATOM 1378 C CA . GLY A 1 176 ? 5.110 12.314 13.654 1.00 87.56 176 GLY A CA 1
ATOM 1379 C C . GLY A 1 176 ? 3.774 11.863 14.255 1.00 87.56 176 GLY A C 1
ATOM 1380 O O . GLY A 1 176 ? 3.555 12.070 15.447 1.00 87.56 176 GLY A O 1
ATOM 1381 N N . SER A 1 177 ? 2.888 11.223 13.485 1.00 88.69 177 SER A N 1
ATOM 1382 C CA . SER A 1 177 ? 1.639 10.683 14.031 1.00 88.69 177 SER A CA 1
ATOM 1383 C C . SER A 1 177 ? 1.873 9.381 14.806 1.00 88.69 177 SER A C 1
ATOM 1385 O O . SER A 1 177 ? 2.656 8.519 14.402 1.00 88.69 177 SER A O 1
ATOM 1387 N N . ASN A 1 178 ? 1.167 9.237 15.931 1.00 88.75 178 ASN A N 1
ATOM 1388 C CA . ASN A 1 178 ? 1.239 8.067 16.802 1.00 88.75 178 ASN A CA 1
ATOM 1389 C C . ASN A 1 178 ? -0.180 7.616 17.209 1.00 88.75 178 ASN A C 1
ATOM 1391 O O . ASN A 1 178 ? -0.693 8.053 18.244 1.00 88.75 178 ASN A O 1
ATOM 1395 N N . PRO A 1 179 ? -0.831 6.740 16.420 1.00 89.38 179 PRO A N 1
ATOM 1396 C CA . PRO A 1 179 ? -2.160 6.222 16.749 1.00 89.38 179 PRO A CA 1
ATOM 1397 C C . PRO A 1 179 ? -2.151 5.215 17.913 1.00 89.38 179 PRO A C 1
ATOM 1399 O O . PRO A 1 179 ? -3.212 4.873 18.439 1.00 89.38 179 PRO A O 1
ATOM 1402 N N . SER A 1 180 ? -0.978 4.727 18.330 1.00 90.00 180 SER A N 1
ATOM 1403 C CA . SER A 1 180 ? -0.844 3.599 19.256 1.00 90.00 180 SER A CA 1
ATOM 1404 C C . SER A 1 180 ? -1.465 3.850 20.630 1.00 90.00 180 SER A C 1
ATOM 1406 O O . SER A 1 180 ? -1.961 2.908 21.237 1.00 90.00 180 SER A O 1
ATOM 1408 N N . THR A 1 181 ? -1.493 5.094 21.123 1.00 89.25 181 THR A N 1
ATOM 1409 C CA . THR A 1 181 ? -2.110 5.413 22.425 1.00 89.25 181 THR A CA 1
ATOM 1410 C C . THR A 1 181 ? -3.595 5.058 22.442 1.00 89.25 181 THR A C 1
ATOM 1412 O O . THR A 1 181 ? -4.052 4.343 23.333 1.00 89.25 181 THR A O 1
ATOM 1415 N N . GLU A 1 182 ? -4.347 5.516 21.437 1.00 90.06 182 GLU A N 1
ATOM 1416 C CA . GLU A 1 182 ? -5.783 5.239 21.334 1.00 90.06 182 GLU A CA 1
ATOM 1417 C C . GLU A 1 182 ? -6.020 3.749 21.057 1.00 90.06 182 GLU A C 1
ATOM 1419 O O . GLU A 1 182 ? -6.840 3.118 21.720 1.00 90.06 182 GLU A O 1
ATOM 1424 N N . LEU A 1 183 ? -5.237 3.142 20.156 1.00 92.88 183 LEU A N 1
ATOM 1425 C CA . LEU A 1 183 ? -5.350 1.712 19.846 1.00 92.88 183 LEU A CA 1
ATOM 1426 C C . LEU A 1 183 ? -5.121 0.819 21.079 1.00 92.88 183 LEU A C 1
ATOM 1428 O O . LEU A 1 183 ? -5.822 -0.184 21.246 1.00 92.88 183 LEU A O 1
ATOM 1432 N N . THR A 1 184 ? -4.188 1.192 21.962 1.00 92.38 184 THR A N 1
ATOM 1433 C CA . THR A 1 184 ? -3.935 0.523 23.248 1.00 92.38 184 THR A CA 1
ATOM 1434 C C . THR A 1 184 ? -5.087 0.707 24.229 1.00 92.38 184 THR A C 1
ATOM 1436 O O . THR A 1 184 ? -5.544 -0.280 24.805 1.00 92.38 184 THR A O 1
ATOM 1439 N N . LEU A 1 185 ? -5.609 1.929 24.392 1.00 91.44 185 LEU A N 1
ATOM 1440 C CA . LEU A 1 185 ? -6.769 2.194 25.258 1.00 91.44 185 LEU A CA 1
ATOM 1441 C C . LEU A 1 185 ? -7.993 1.366 24.850 1.00 91.44 185 LEU A C 1
ATOM 1443 O O . LEU A 1 185 ? -8.761 0.925 25.705 1.00 91.44 185 LEU A O 1
ATOM 1447 N N . ARG A 1 186 ? -8.152 1.129 23.546 1.00 90.88 186 ARG A N 1
ATOM 1448 C CA . ARG A 1 186 ? -9.234 0.319 22.981 1.00 90.88 186 ARG A CA 1
ATOM 1449 C C . ARG A 1 186 ? -8.974 -1.181 22.976 1.00 90.88 186 ARG A C 1
ATOM 1451 O O . ARG A 1 186 ? -9.893 -1.928 22.660 1.00 90.88 186 ARG A O 1
ATOM 1458 N N . GLN A 1 187 ? -7.764 -1.621 23.323 1.00 93.19 187 GLN A N 1
ATOM 1459 C CA . GLN A 1 187 ? -7.358 -3.028 23.242 1.00 93.19 187 GLN A CA 1
ATOM 1460 C C . GLN A 1 187 ? -7.633 -3.637 21.856 1.00 93.19 187 GLN A C 1
ATOM 1462 O O . GLN A 1 187 ? -8.110 -4.768 21.745 1.00 93.19 187 GLN A O 1
ATOM 1467 N N . THR A 1 188 ? -7.356 -2.866 20.798 1.00 95.44 188 THR A N 1
ATOM 1468 C CA . THR A 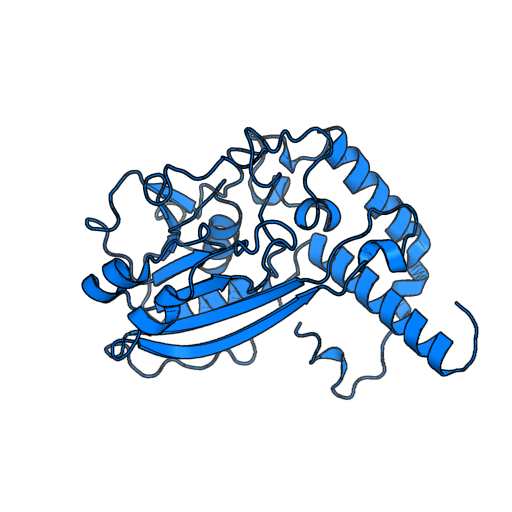1 188 ? -7.519 -3.311 19.404 1.00 95.44 188 THR A CA 1
ATOM 1469 C C . THR A 1 188 ? -6.799 -4.644 19.213 1.00 95.44 188 THR A C 1
ATOM 1471 O O . THR A 1 188 ? -5.631 -4.771 19.565 1.00 95.44 188 THR A O 1
ATOM 1474 N N . LYS A 1 189 ? -7.464 -5.677 18.689 1.00 97.19 189 LYS A N 1
ATOM 1475 C CA . LYS A 1 189 ? -6.916 -7.043 18.754 1.00 97.19 189 LYS A CA 1
ATOM 1476 C C . LYS A 1 189 ? -5.699 -7.219 17.848 1.00 97.19 189 LYS A C 1
ATOM 1478 O O . LYS A 1 189 ? -4.724 -7.835 18.276 1.00 97.19 189 LYS A O 1
ATOM 1483 N N . ILE A 1 190 ? -5.749 -6.688 16.626 1.00 97.69 190 ILE A N 1
ATOM 1484 C CA . ILE A 1 190 ? -4.641 -6.719 15.659 1.00 97.69 190 ILE A CA 1
ATOM 1485 C C . ILE A 1 190 ? -4.329 -5.309 15.161 1.00 97.69 190 ILE A C 1
ATOM 1487 O O . ILE A 1 190 ? -5.232 -4.544 14.840 1.00 97.69 190 ILE A O 1
ATOM 1491 N N . ILE A 1 191 ? -3.045 -4.981 15.043 1.00 97.81 191 ILE A N 1
ATOM 1492 C CA . ILE A 1 191 ? -2.569 -3.746 14.413 1.00 97.81 191 ILE A CA 1
ATOM 1493 C C . ILE A 1 191 ? -1.626 -4.129 13.278 1.00 97.81 191 ILE A C 1
ATOM 1495 O O . ILE A 1 191 ? -0.602 -4.772 13.508 1.00 97.81 191 ILE A O 1
ATOM 1499 N N . ILE A 1 192 ? -1.964 -3.717 12.059 1.00 98.00 192 ILE A N 1
ATOM 1500 C CA . ILE A 1 192 ? -1.097 -3.818 10.885 1.00 98.00 192 ILE A CA 1
ATOM 1501 C C . ILE A 1 192 ? -0.453 -2.454 10.686 1.00 98.00 192 ILE A C 1
ATOM 1503 O O . ILE A 1 192 ? -1.146 -1.477 10.413 1.00 98.00 192 ILE A O 1
ATOM 1507 N N . TYR A 1 193 ? 0.867 -2.386 10.821 1.00 97.12 193 TYR A N 1
ATOM 1508 C CA . TYR A 1 193 ? 1.629 -1.154 10.681 1.00 97.12 193 TYR A CA 1
ATOM 1509 C C . TYR A 1 193 ? 2.534 -1.214 9.456 1.00 97.12 193 TYR A C 1
ATOM 1511 O O . TYR A 1 193 ? 3.415 -2.070 9.373 1.00 97.12 193 TYR A O 1
ATOM 1519 N N . ILE A 1 194 ? 2.305 -0.302 8.511 1.00 96.88 194 ILE A N 1
ATOM 1520 C CA . ILE A 1 194 ? 3.037 -0.214 7.247 1.00 96.88 194 ILE A CA 1
ATOM 1521 C C . ILE A 1 194 ? 3.697 1.157 7.173 1.00 96.88 194 ILE A C 1
ATOM 1523 O O . ILE A 1 194 ? 3.009 2.179 7.157 1.00 96.88 194 ILE A O 1
ATOM 1527 N N . PHE A 1 195 ? 5.024 1.185 7.125 1.00 95.12 195 PHE A N 1
ATOM 1528 C CA . PHE A 1 195 ? 5.791 2.427 7.187 1.00 95.12 195 PHE A CA 1
ATOM 1529 C C . PHE A 1 195 ? 7.134 2.293 6.472 1.00 95.12 195 PHE A C 1
ATOM 1531 O O . PHE A 1 195 ? 7.575 1.196 6.131 1.00 95.12 195 PHE A O 1
ATOM 1538 N N . THR A 1 196 ? 7.817 3.416 6.280 1.00 93.88 196 THR A N 1
ATOM 1539 C CA . THR A 1 196 ? 9.233 3.431 5.911 1.00 93.88 196 THR A CA 1
ATOM 1540 C C . THR A 1 196 ? 10.038 4.250 6.911 1.00 93.88 196 THR A C 1
ATOM 1542 O O . THR A 1 196 ? 9.539 5.196 7.521 1.00 93.88 196 THR A O 1
ATOM 1545 N N . GLN A 1 197 ? 11.308 3.888 7.076 1.00 91.00 197 GLN A N 1
ATOM 1546 C CA . GLN A 1 197 ? 12.269 4.680 7.843 1.00 91.00 197 GLN A CA 1
ATOM 1547 C C . GLN A 1 197 ? 12.914 5.795 7.011 1.00 91.00 197 GLN A C 1
ATOM 1549 O O . GLN A 1 197 ? 13.722 6.554 7.545 1.00 91.00 197 GLN A O 1
ATOM 1554 N N . HIS A 1 198 ? 12.574 5.909 5.721 1.00 90.75 198 HIS A N 1
ATOM 1555 C CA . HIS A 1 198 ? 13.114 6.955 4.864 1.00 90.75 198 HIS A CA 1
ATOM 1556 C C . HIS A 1 198 ? 12.804 8.353 5.426 1.00 90.75 198 HIS A C 1
ATOM 1558 O O . HIS A 1 198 ? 11.650 8.701 5.703 1.00 90.75 198 HIS A O 1
ATOM 1564 N N . ALA A 1 199 ? 13.848 9.173 5.539 1.00 89.62 199 ALA A N 1
ATOM 1565 C CA . ALA A 1 199 ? 13.761 10.583 5.886 1.00 89.62 199 ALA A CA 1
ATOM 1566 C C . ALA A 1 199 ? 14.179 11.436 4.687 1.00 89.62 199 ALA A C 1
ATOM 1568 O O . ALA A 1 199 ? 15.117 11.094 3.970 1.00 89.62 199 ALA A O 1
ATOM 1569 N N . ASP A 1 200 ? 13.472 12.539 4.461 1.00 86.12 200 ASP A N 1
ATOM 1570 C CA . ASP A 1 200 ? 13.849 13.504 3.434 1.00 86.12 200 ASP A CA 1
ATOM 1571 C C . ASP A 1 200 ? 15.244 14.075 3.736 1.00 86.12 200 ASP A C 1
ATOM 1573 O O . ASP A 1 200 ? 15.514 14.554 4.837 1.00 86.12 200 ASP A O 1
ATOM 1577 N N . GLU A 1 201 ? 16.146 14.028 2.754 1.00 86.69 201 GLU A N 1
ATOM 1578 C CA . GLU A 1 201 ? 17.559 14.370 2.959 1.00 86.69 201 GLU A CA 1
ATOM 1579 C C . GLU A 1 201 ? 17.766 15.825 3.410 1.00 86.69 201 GLU A C 1
ATOM 1581 O O . GLU A 1 201 ? 18.736 16.130 4.107 1.00 86.69 201 GLU A O 1
ATOM 1586 N N . LYS A 1 202 ? 16.861 16.739 3.037 1.00 88.00 202 LYS A N 1
ATOM 1587 C CA . LYS A 1 202 ? 16.995 18.173 3.331 1.00 88.00 202 LYS A CA 1
ATOM 1588 C C . LYS A 1 202 ? 16.399 18.542 4.682 1.00 88.00 202 LYS A C 1
ATOM 1590 O O . LYS A 1 202 ? 16.998 19.310 5.428 1.00 88.00 202 LYS A O 1
ATOM 1595 N N . THR A 1 203 ? 15.210 18.033 4.973 1.00 87.25 203 THR A N 1
ATOM 1596 C CA . THR A 1 203 ? 14.437 18.365 6.175 1.00 87.25 203 THR A CA 1
ATOM 1597 C C . THR A 1 203 ? 14.706 17.407 7.329 1.00 87.25 203 THR A C 1
ATOM 1599 O O . THR A 1 203 ? 14.396 17.743 8.469 1.00 87.25 203 THR A O 1
ATOM 1602 N N . GLN A 1 204 ? 15.281 16.230 7.049 1.00 88.38 204 GLN A N 1
ATOM 1603 C CA . GLN A 1 204 ? 15.468 15.116 7.987 1.00 88.38 204 GLN A CA 1
ATOM 1604 C C . GLN A 1 204 ? 14.155 14.603 8.598 1.00 88.38 204 GLN A C 1
ATOM 1606 O O . GLN A 1 204 ? 14.165 13.798 9.529 1.00 88.38 204 GLN A O 1
ATOM 1611 N N . GLN A 1 205 ? 13.010 15.044 8.072 1.00 86.75 205 GLN A N 1
ATOM 1612 C CA . GLN A 1 205 ? 11.709 14.564 8.498 1.00 86.75 205 GLN A CA 1
ATOM 1613 C C . GLN A 1 205 ? 11.434 13.211 7.857 1.00 86.75 205 GLN A C 1
ATOM 1615 O O . GLN A 1 205 ? 11.682 13.003 6.666 1.00 86.75 205 GLN A O 1
ATOM 1620 N N . ARG A 1 206 ? 10.895 12.285 8.652 1.00 88.94 206 ARG A N 1
ATOM 1621 C CA . ARG A 1 206 ? 10.401 11.013 8.129 1.00 88.94 206 ARG A CA 1
ATOM 1622 C C . ARG A 1 206 ? 9.289 11.245 7.126 1.00 88.94 206 ARG A C 1
ATOM 1624 O O . ARG A 1 206 ? 8.483 12.158 7.295 1.00 88.94 206 ARG A O 1
ATOM 1631 N N . GLN A 1 207 ? 9.207 10.363 6.140 1.00 88.62 207 GLN A N 1
ATOM 1632 C CA . GLN A 1 207 ? 8.056 10.324 5.244 1.00 88.62 207 GLN A CA 1
ATOM 1633 C C . GLN A 1 207 ? 6.791 9.838 5.958 1.00 88.62 207 GLN A C 1
ATOM 1635 O O . GLN A 1 207 ? 5.706 10.321 5.652 1.00 88.62 207 GLN A O 1
ATOM 1640 N N . THR A 1 208 ? 6.925 8.904 6.909 1.00 90.62 208 THR A N 1
ATOM 1641 C CA . THR A 1 208 ? 5.779 8.276 7.579 1.00 90.62 208 THR A CA 1
ATOM 1642 C C . THR A 1 208 ? 6.031 7.985 9.045 1.00 90.62 208 THR A C 1
ATOM 1644 O O . THR A 1 208 ? 7.150 7.614 9.414 1.00 90.62 208 THR A O 1
ATOM 1647 N N . GLY A 1 209 ? 4.957 8.016 9.830 1.00 86.81 209 GLY A N 1
ATOM 1648 C CA . GLY A 1 209 ? 4.912 7.496 11.191 1.00 86.81 209 GLY A CA 1
ATOM 1649 C C . GLY A 1 209 ? 5.877 8.177 12.150 1.00 86.81 209 GLY A C 1
ATOM 1650 O O . GLY A 1 209 ? 6.383 9.275 11.903 1.00 86.81 209 GLY A O 1
ATOM 1651 N N . SER A 1 210 ? 6.120 7.514 13.275 1.00 85.81 210 SER A N 1
ATOM 1652 C CA . SER A 1 210 ? 6.935 8.046 14.362 1.00 85.81 210 SER A CA 1
ATOM 1653 C C . SER A 1 210 ? 7.696 6.926 15.080 1.00 85.81 210 SER A C 1
ATOM 1655 O O . SER A 1 210 ? 7.353 5.747 14.953 1.00 85.81 210 SER A O 1
ATOM 1657 N N . ASP A 1 211 ? 8.757 7.277 15.810 1.00 79.44 211 ASP A N 1
ATOM 1658 C CA . ASP A 1 211 ? 9.488 6.313 16.649 1.00 79.44 211 ASP A CA 1
ATOM 1659 C C . ASP A 1 211 ? 8.663 5.878 17.870 1.00 79.44 211 ASP A C 1
ATOM 1661 O O . ASP A 1 211 ? 8.798 4.758 18.366 1.00 79.44 211 ASP A O 1
ATOM 1665 N N . GLU A 1 212 ? 7.755 6.743 18.323 1.00 84.31 212 GLU A N 1
ATOM 1666 C CA . GLU A 1 212 ? 6.882 6.512 19.470 1.00 84.31 212 GLU A CA 1
ATOM 1667 C C . GLU A 1 212 ? 5.800 5.464 19.204 1.00 84.31 212 GLU A C 1
ATOM 1669 O O . GLU A 1 212 ? 5.315 4.849 20.155 1.00 84.31 212 GLU A O 1
ATOM 1674 N N . MET A 1 213 ? 5.428 5.231 17.939 1.00 85.00 213 MET A N 1
ATOM 1675 C CA . MET A 1 213 ? 4.415 4.236 17.573 1.00 85.00 213 MET A CA 1
ATOM 1676 C C . MET A 1 213 ? 4.740 2.874 18.190 1.00 85.00 213 MET A C 1
ATOM 1678 O O . MET A 1 213 ? 3.908 2.295 18.890 1.00 85.00 213 MET A O 1
ATOM 1682 N N . ILE A 1 214 ? 5.973 2.398 17.993 1.00 81.25 214 ILE A N 1
ATOM 1683 C CA . ILE A 1 214 ? 6.405 1.068 18.433 1.00 81.25 214 ILE A CA 1
ATOM 1684 C C . ILE A 1 214 ? 6.571 1.030 19.955 1.00 81.25 214 ILE A C 1
ATOM 1686 O O . ILE A 1 214 ? 6.160 0.065 20.599 1.00 81.25 214 ILE A O 1
ATOM 1690 N N . THR A 1 215 ? 7.145 2.078 20.551 1.00 84.44 215 THR A N 1
ATOM 1691 C CA . THR A 1 215 ? 7.379 2.116 22.003 1.00 84.44 215 THR A CA 1
ATOM 1692 C C . THR A 1 215 ? 6.072 2.185 22.793 1.00 84.44 215 THR A C 1
ATOM 1694 O O . THR A 1 215 ? 5.979 1.575 23.855 1.00 84.44 215 THR A O 1
ATOM 1697 N N . THR A 1 216 ? 5.046 2.848 22.252 1.00 84.94 216 THR A N 1
ATOM 1698 C CA . THR A 1 216 ? 3.717 2.979 22.872 1.00 84.94 216 THR A CA 1
ATOM 1699 C C . THR A 1 216 ? 2.923 1.668 22.848 1.00 84.94 216 THR A C 1
ATOM 1701 O O . THR A 1 216 ? 2.118 1.426 23.746 1.00 84.94 216 THR A O 1
ATOM 1704 N N . LEU A 1 217 ? 3.145 0.797 21.854 1.00 88.38 217 LEU A N 1
ATOM 1705 C CA . LEU A 1 217 ? 2.525 -0.536 21.830 1.00 88.38 217 LEU A CA 1
ATOM 1706 C C . LEU A 1 217 ? 3.072 -1.448 22.939 1.00 88.38 217 LEU A C 1
ATOM 1708 O O . LEU A 1 217 ? 2.315 -2.238 23.506 1.00 88.38 217 LEU A O 1
ATOM 1712 N N . GLY A 1 218 ? 4.354 -1.279 23.283 1.00 82.50 218 GLY A N 1
ATOM 1713 C CA . GLY A 1 218 ? 4.975 -1.715 24.536 1.00 82.50 218 GLY A CA 1
ATOM 1714 C C . GLY A 1 218 ? 4.519 -3.074 25.083 1.00 82.50 218 GLY A C 1
ATOM 1715 O O . GLY A 1 218 ? 4.469 -4.076 24.380 1.00 82.50 218 GLY A O 1
ATOM 1716 N N . GLU A 1 219 ? 4.203 -3.100 26.377 1.00 87.19 219 GLU A N 1
ATOM 1717 C CA . GLU A 1 219 ? 3.825 -4.297 27.144 1.00 87.19 219 GLU A CA 1
ATOM 1718 C C . GLU A 1 219 ? 2.403 -4.824 26.863 1.00 87.19 219 GLU A C 1
ATOM 1720 O O . GLU A 1 219 ? 2.010 -5.860 27.402 1.00 87.19 219 GLU A O 1
ATOM 1725 N N . HIS A 1 220 ? 1.630 -4.150 26.007 1.00 94.62 220 HIS A N 1
ATOM 1726 C CA . HIS A 1 220 ? 0.252 -4.533 25.676 1.00 94.62 220 HIS A CA 1
ATOM 1727 C C . HIS A 1 220 ? 0.153 -5.399 24.419 1.00 94.62 220 HIS A C 1
ATOM 1729 O O . HIS A 1 220 ? -0.819 -6.144 24.262 1.00 94.62 220 HIS A O 1
ATOM 1735 N N . TYR A 1 221 ? 1.154 -5.326 23.543 1.00 96.56 221 TYR A N 1
ATOM 1736 C CA . TYR A 1 221 ? 1.158 -5.997 22.251 1.00 96.56 221 TYR A CA 1
ATOM 1737 C C . TYR A 1 221 ? 2.418 -6.830 22.050 1.00 96.56 221 TYR A C 1
ATOM 1739 O O . TYR A 1 221 ? 3.497 -6.509 22.543 1.00 96.56 221 TYR A O 1
ATOM 1747 N N . ARG A 1 222 ? 2.291 -7.882 21.244 1.00 95.56 222 ARG A N 1
ATOM 1748 C CA . ARG A 1 222 ? 3.416 -8.681 20.752 1.00 95.56 222 ARG A CA 1
ATOM 1749 C C . ARG A 1 222 ? 3.484 -8.611 19.233 1.00 95.56 222 ARG A C 1
ATOM 1751 O O . ARG A 1 222 ? 2.451 -8.672 18.568 1.00 95.56 222 ARG A O 1
ATOM 1758 N N . LEU A 1 223 ? 4.694 -8.498 18.692 1.00 95.25 223 LEU A N 1
ATOM 1759 C CA . LEU A 1 223 ? 4.935 -8.649 17.258 1.00 95.25 223 LEU A CA 1
ATOM 1760 C C . LEU A 1 223 ? 4.743 -10.126 16.892 1.00 95.25 223 LEU A C 1
ATOM 1762 O O . LEU A 1 223 ? 5.430 -10.983 17.446 1.00 95.25 223 LEU A O 1
ATOM 1766 N N . ILE A 1 224 ? 3.805 -10.418 15.994 1.00 96.06 224 ILE A N 1
ATOM 1767 C CA . ILE A 1 224 ? 3.486 -11.791 15.571 1.00 96.06 224 ILE A CA 1
ATOM 1768 C C . ILE A 1 224 ? 4.014 -12.128 14.178 1.00 96.06 224 ILE A C 1
ATOM 1770 O O . ILE A 1 224 ? 4.201 -13.302 13.870 1.00 96.06 224 ILE A O 1
ATOM 1774 N N . ASP A 1 225 ? 4.264 -11.117 13.346 1.00 96.62 225 ASP A N 1
ATOM 1775 C CA . ASP A 1 225 ? 4.905 -11.273 12.045 1.00 96.62 225 ASP A CA 1
ATOM 1776 C C . ASP A 1 225 ? 5.499 -9.937 11.586 1.00 96.62 225 ASP A C 1
ATOM 1778 O O . ASP A 1 225 ? 5.007 -8.864 11.953 1.00 96.62 225 ASP A O 1
ATOM 1782 N N . SER A 1 226 ? 6.547 -10.002 10.772 1.00 96.19 226 SER A N 1
ATOM 1783 C CA . SER A 1 226 ? 7.130 -8.836 10.122 1.00 96.19 226 SER A CA 1
ATOM 1784 C C . SER A 1 226 ? 7.866 -9.208 8.846 1.00 96.19 226 SER A C 1
ATOM 1786 O O . SER A 1 226 ? 8.542 -10.238 8.790 1.00 96.19 226 SER A O 1
ATOM 1788 N N . TRP A 1 227 ? 7.807 -8.336 7.848 1.00 96.88 227 TRP A N 1
ATOM 1789 C CA . TRP A 1 227 ? 8.604 -8.467 6.635 1.00 96.88 227 TRP A CA 1
ATOM 1790 C C . TRP A 1 227 ? 8.888 -7.107 6.011 1.00 96.88 227 TRP A C 1
ATOM 1792 O O . TRP A 1 227 ? 8.219 -6.114 6.302 1.00 96.88 227 TRP A O 1
ATOM 1802 N N . ASP A 1 228 ? 9.858 -7.111 5.102 1.00 96.94 228 ASP A N 1
ATOM 1803 C CA . ASP A 1 228 ? 10.240 -5.946 4.323 1.00 96.94 228 ASP A CA 1
ATOM 1804 C C . ASP A 1 228 ? 9.897 -6.160 2.849 1.00 96.94 228 ASP A C 1
ATOM 1806 O O . ASP A 1 228 ? 10.152 -7.225 2.275 1.00 96.94 228 ASP A O 1
ATOM 1810 N N . VAL A 1 229 ? 9.364 -5.114 2.223 1.00 95.50 229 VAL A N 1
ATOM 1811 C CA . VAL A 1 229 ? 9.266 -4.994 0.770 1.00 95.50 229 VAL A CA 1
ATOM 1812 C C . VAL A 1 229 ? 10.303 -3.977 0.323 1.00 95.50 229 VAL A C 1
ATOM 1814 O O . VAL A 1 229 ? 10.227 -2.796 0.659 1.00 95.50 229 VAL A O 1
ATOM 1817 N N . VAL A 1 230 ? 11.297 -4.458 -0.420 1.00 93.94 230 VAL A N 1
ATOM 1818 C CA . VAL A 1 230 ? 12.419 -3.646 -0.895 1.00 93.94 230 VAL A CA 1
ATOM 1819 C C . VAL A 1 230 ? 12.223 -3.347 -2.372 1.00 93.94 230 VAL A C 1
ATOM 1821 O O . VAL A 1 230 ? 12.180 -4.261 -3.197 1.00 93.94 230 VAL A O 1
ATOM 1824 N N . ARG A 1 231 ? 12.159 -2.061 -2.706 1.00 93.38 231 ARG A N 1
ATOM 1825 C CA . ARG A 1 231 ? 12.250 -1.563 -4.075 1.00 93.38 231 ARG A CA 1
ATOM 1826 C C . ARG A 1 231 ? 13.670 -1.032 -4.302 1.00 93.38 231 ARG A C 1
ATOM 1828 O O . ARG A 1 231 ? 14.045 -0.038 -3.672 1.00 93.38 231 ARG A O 1
ATOM 1835 N N . PRO A 1 232 ? 14.472 -1.665 -5.179 1.00 93.12 232 PRO A N 1
ATOM 1836 C CA . PRO A 1 232 ? 15.778 -1.143 -5.554 1.00 93.12 232 PRO A CA 1
ATOM 1837 C C . PRO A 1 232 ? 15.684 0.279 -6.105 1.00 93.12 232 PRO A C 1
ATOM 1839 O O . PRO A 1 232 ? 14.669 0.675 -6.689 1.00 93.12 232 PRO A O 1
ATOM 1842 N N . LYS A 1 233 ? 16.776 1.029 -5.944 1.00 94.56 233 LYS A N 1
ATOM 1843 C CA . LYS A 1 233 ? 16.958 2.296 -6.648 1.00 94.56 233 LYS A CA 1
ATOM 1844 C C . LYS A 1 233 ? 16.802 2.051 -8.150 1.00 94.56 233 LYS A C 1
ATOM 1846 O O . LYS A 1 233 ? 17.234 1.013 -8.634 1.00 94.56 233 LYS A O 1
ATOM 1851 N N . ASP A 1 234 ? 16.172 2.990 -8.849 1.00 95.88 234 ASP A N 1
ATOM 1852 C CA . ASP A 1 234 ? 16.108 3.004 -10.312 1.00 95.88 234 ASP A CA 1
ATOM 1853 C C . ASP A 1 234 ? 15.502 1.732 -10.939 1.00 95.88 234 ASP A C 1
ATOM 1855 O O . ASP A 1 234 ? 15.720 1.467 -12.113 1.00 95.88 234 ASP A O 1
ATOM 1859 N N . ILE A 1 235 ? 14.650 0.992 -10.205 1.00 95.38 235 ILE A N 1
ATOM 1860 C CA . ILE A 1 235 ? 14.109 -0.318 -10.629 1.00 95.38 235 ILE A CA 1
ATOM 1861 C C . ILE A 1 235 ? 13.537 -0.341 -12.060 1.00 95.38 235 ILE A C 1
ATOM 1863 O O . ILE A 1 235 ? 13.721 -1.321 -12.777 1.00 95.38 235 ILE A O 1
ATOM 1867 N N . LEU A 1 236 ? 12.847 0.725 -12.486 1.00 96.25 236 LEU A N 1
ATOM 1868 C CA . LEU A 1 236 ? 12.340 0.857 -13.856 1.00 96.25 236 LEU A CA 1
ATOM 1869 C C . LEU A 1 236 ? 13.370 1.490 -14.799 1.00 96.25 236 LEU A C 1
ATOM 1871 O O . LEU A 1 236 ? 13.472 1.065 -15.944 1.00 96.25 236 LEU A O 1
ATOM 1875 N N . HIS A 1 237 ? 14.125 2.486 -14.335 1.00 96.19 237 HIS A N 1
ATOM 1876 C CA . HIS A 1 237 ? 15.088 3.240 -15.145 1.00 96.19 237 HIS A CA 1
ATOM 1877 C C . HIS A 1 237 ? 16.277 2.381 -15.600 1.00 96.19 237 HIS A C 1
ATOM 1879 O O . HIS A 1 237 ? 16.701 2.465 -16.749 1.00 96.19 237 HIS A O 1
ATOM 1885 N N . ASP A 1 238 ? 16.758 1.483 -14.742 1.00 95.12 238 ASP A N 1
ATOM 1886 C CA . ASP A 1 238 ? 17.874 0.581 -15.041 1.00 95.12 238 ASP A CA 1
ATOM 1887 C C . ASP A 1 238 ? 17.534 -0.475 -16.108 1.00 95.12 238 ASP A C 1
ATOM 1889 O O . ASP A 1 238 ? 18.439 -1.058 -16.716 1.00 95.12 238 ASP A O 1
ATOM 1893 N N . VAL A 1 239 ? 16.237 -0.714 -16.339 1.00 94.56 239 VAL A N 1
ATOM 1894 C CA . VAL A 1 239 ? 15.707 -1.605 -17.382 1.00 94.56 239 VAL A CA 1
ATOM 1895 C C . VAL A 1 239 ? 15.270 -0.812 -18.618 1.00 94.56 239 VAL A C 1
ATOM 1897 O O . VAL A 1 239 ? 15.553 -1.214 -19.746 1.00 94.56 239 VAL A O 1
ATOM 1900 N N . TRP A 1 240 ? 14.602 0.322 -18.411 1.00 95.56 240 TRP A N 1
ATOM 1901 C CA . TRP A 1 240 ? 14.101 1.226 -19.442 1.00 95.56 240 TRP A CA 1
ATOM 1902 C C . TRP A 1 240 ? 14.628 2.646 -19.181 1.00 95.56 240 TRP A C 1
ATOM 1904 O O . TRP A 1 240 ? 13.992 3.393 -18.437 1.00 95.56 240 TRP A O 1
ATOM 1914 N N . PRO A 1 241 ? 15.743 3.059 -19.813 1.00 93.56 241 PRO A N 1
ATOM 1915 C CA . PRO A 1 241 ? 16.400 4.343 -19.530 1.00 93.56 241 PRO A CA 1
ATOM 1916 C C . PRO A 1 241 ? 15.539 5.595 -19.757 1.00 93.56 241 PRO A C 1
ATOM 1918 O O . PRO A 1 241 ? 15.832 6.650 -19.200 1.00 93.56 241 PRO A O 1
ATOM 1921 N N . ASP A 1 242 ? 14.466 5.485 -20.543 1.00 92.25 242 ASP A N 1
ATOM 1922 C CA . ASP A 1 242 ? 13.500 6.570 -20.760 1.00 92.25 242 ASP A CA 1
ATOM 1923 C C . ASP A 1 242 ? 12.556 6.791 -19.557 1.00 92.25 242 ASP A C 1
ATOM 1925 O O . ASP A 1 242 ? 11.827 7.782 -19.509 1.00 92.25 242 ASP A O 1
ATOM 1929 N N . MET A 1 243 ? 12.545 5.880 -18.576 1.00 93.06 243 MET A N 1
ATOM 1930 C CA . MET A 1 243 ? 11.765 6.022 -17.343 1.00 93.06 243 MET A CA 1
ATOM 1931 C C . MET A 1 243 ? 12.437 6.976 -16.357 1.00 93.06 243 MET A C 1
ATOM 1933 O O . MET A 1 243 ? 13.650 7.173 -16.367 1.00 93.06 243 MET A O 1
ATOM 1937 N N . THR A 1 244 ? 11.645 7.545 -15.447 1.00 91.12 244 THR A N 1
ATOM 1938 C CA . THR A 1 244 ? 12.168 8.437 -14.403 1.00 91.12 244 THR A CA 1
ATOM 1939 C C . THR A 1 244 ? 13.010 7.642 -13.387 1.00 91.12 244 THR A C 1
ATOM 1941 O O . THR A 1 244 ? 12.579 6.566 -12.964 1.00 91.12 244 THR A O 1
ATOM 1944 N N . PRO A 1 245 ? 14.187 8.143 -12.964 1.00 94.12 245 PRO A N 1
ATOM 1945 C CA . PRO A 1 245 ? 14.943 7.583 -11.844 1.00 94.12 245 PRO A CA 1
ATOM 1946 C C . PRO A 1 245 ? 14.124 7.560 -10.546 1.00 94.12 245 PRO A C 1
ATOM 1948 O O . PRO A 1 245 ? 13.300 8.441 -10.302 1.00 94.12 245 PRO A O 1
ATOM 1951 N N . SER A 1 246 ? 14.364 6.583 -9.675 1.00 92.69 246 SER A N 1
ATOM 1952 C CA . SER A 1 246 ? 13.674 6.459 -8.385 1.00 92.69 246 SER A CA 1
ATOM 1953 C C . SER A 1 246 ? 14.646 6.163 -7.255 1.00 92.69 246 SER A C 1
ATOM 1955 O O . SER A 1 246 ? 15.600 5.409 -7.415 1.00 92.69 246 SER A O 1
ATOM 1957 N N . ILE A 1 247 ? 14.382 6.717 -6.074 1.00 91.56 247 ILE A N 1
ATOM 1958 C CA . ILE A 1 247 ? 15.136 6.370 -4.865 1.00 91.56 247 ILE A CA 1
ATOM 1959 C C . ILE A 1 247 ? 14.897 4.906 -4.484 1.00 91.56 247 ILE A C 1
ATOM 1961 O O . ILE A 1 247 ? 13.845 4.353 -4.806 1.00 91.56 247 ILE A O 1
ATOM 1965 N N . ALA A 1 248 ? 15.840 4.292 -3.770 1.00 92.44 248 ALA A N 1
ATOM 1966 C CA . ALA A 1 248 ? 15.567 3.026 -3.099 1.00 92.44 248 ALA A CA 1
ATOM 1967 C C . ALA A 1 248 ? 14.529 3.233 -1.989 1.00 92.44 248 ALA A C 1
ATOM 1969 O O . ALA A 1 248 ? 14.498 4.284 -1.349 1.00 92.44 248 ALA A O 1
ATOM 1970 N N . GLU A 1 249 ? 13.709 2.220 -1.742 1.00 92.19 249 GLU A N 1
ATOM 1971 C CA . GLU A 1 249 ? 12.700 2.251 -0.689 1.00 92.19 249 GLU A CA 1
ATOM 1972 C C . GLU A 1 249 ? 12.624 0.895 0.002 1.00 92.19 249 GLU A C 1
ATOM 1974 O O . GLU A 1 249 ? 12.528 -0.146 -0.651 1.00 92.19 249 GLU A O 1
ATOM 1979 N N . THR A 1 250 ? 12.638 0.928 1.331 1.00 95.38 250 THR A N 1
ATOM 1980 C CA . THR A 1 250 ? 12.290 -0.221 2.162 1.00 95.38 250 THR A CA 1
ATOM 1981 C C . THR A 1 250 ? 11.006 0.110 2.895 1.00 95.38 250 THR A C 1
ATOM 1983 O O . THR A 1 250 ? 10.970 1.022 3.728 1.00 95.38 250 THR A O 1
ATOM 1986 N N . ARG A 1 251 ? 9.949 -0.628 2.568 1.00 95.56 251 ARG A N 1
ATOM 1987 C CA . ARG A 1 251 ? 8.680 -0.601 3.283 1.00 95.56 251 ARG A CA 1
ATOM 1988 C C . ARG A 1 251 ? 8.677 -1.733 4.299 1.00 95.56 251 ARG A C 1
ATOM 1990 O O . ARG A 1 251 ? 8.797 -2.897 3.928 1.00 95.56 251 ARG A O 1
ATOM 1997 N N . HIS A 1 252 ? 8.522 -1.371 5.561 1.00 96.06 252 HIS A N 1
ATOM 1998 C CA . HIS A 1 252 ? 8.392 -2.294 6.674 1.00 96.06 252 HIS A CA 1
ATOM 1999 C C . HIS A 1 252 ? 6.921 -2.584 6.921 1.00 96.06 252 HIS A C 1
ATOM 2001 O O . HIS A 1 252 ? 6.081 -1.679 6.891 1.00 96.06 252 HIS A O 1
ATOM 2007 N N . VAL A 1 253 ? 6.624 -3.847 7.194 1.00 97.00 253 VAL A N 1
ATOM 2008 C CA . VAL A 1 253 ? 5.295 -4.293 7.585 1.00 97.00 253 VAL A CA 1
ATOM 2009 C C . VAL A 1 253 ? 5.405 -5.068 8.879 1.00 97.00 253 VAL A C 1
ATOM 2011 O O . VAL A 1 253 ? 6.066 -6.102 8.929 1.00 97.00 253 VAL A O 1
ATOM 2014 N N . HIS A 1 254 ? 4.751 -4.575 9.924 1.00 96.44 254 HIS A N 1
ATOM 2015 C CA . HIS A 1 254 ? 4.688 -5.221 11.228 1.00 96.44 254 HIS A CA 1
ATOM 2016 C C . HIS A 1 254 ? 3.239 -5.563 11.564 1.00 96.44 254 HIS A C 1
ATOM 2018 O O . HIS A 1 254 ? 2.353 -4.718 11.434 1.00 96.44 254 HIS A O 1
ATOM 2024 N N . ILE A 1 255 ? 3.002 -6.782 12.045 1.00 97.31 255 ILE A N 1
ATOM 2025 C CA . ILE A 1 255 ? 1.704 -7.192 12.577 1.00 97.31 255 ILE A CA 1
ATOM 2026 C C . ILE A 1 255 ? 1.849 -7.415 14.074 1.00 97.31 255 ILE A C 1
ATOM 2028 O O . ILE A 1 255 ? 2.611 -8.275 14.522 1.00 97.31 255 ILE A O 1
ATOM 2032 N N . TYR A 1 256 ? 1.090 -6.649 14.845 1.00 97.19 256 TYR A N 1
ATOM 2033 C CA . TYR A 1 256 ? 1.017 -6.765 16.291 1.00 97.19 256 TYR A CA 1
ATOM 2034 C C . TYR A 1 256 ? -0.320 -7.369 16.702 1.00 97.19 256 TYR A C 1
ATOM 2036 O O . TYR A 1 256 ? -1.357 -7.025 16.138 1.00 97.19 256 TYR A O 1
ATOM 2044 N N . ALA A 1 257 ? -0.304 -8.228 17.716 1.00 97.44 257 ALA A N 1
ATOM 2045 C CA . ALA A 1 257 ? -1.509 -8.712 18.376 1.00 97.44 257 ALA A CA 1
ATOM 2046 C C . ALA A 1 257 ? -1.526 -8.263 19.835 1.00 97.44 257 ALA A C 1
ATOM 2048 O O . ALA A 1 257 ? -0.503 -8.340 20.522 1.00 97.44 257 ALA A O 1
ATOM 2049 N N . HIS A 1 258 ? -2.686 -7.826 20.316 1.00 97.44 258 HIS A N 1
ATOM 2050 C CA . HIS A 1 258 ? -2.872 -7.522 21.729 1.00 97.44 258 HIS A CA 1
ATOM 2051 C C . HIS A 1 258 ? -2.672 -8.793 22.568 1.00 97.44 258 HIS A C 1
ATOM 2053 O O . HIS A 1 258 ? -3.033 -9.900 22.157 1.00 97.44 258 HIS A O 1
ATOM 2059 N N . ASN A 1 259 ? -2.118 -8.656 23.771 1.00 95.94 259 ASN A N 1
ATOM 2060 C CA . ASN A 1 259 ? -1.771 -9.790 24.634 1.00 95.94 259 ASN A CA 1
ATOM 2061 C C . ASN A 1 259 ? -2.981 -10.604 25.127 1.00 95.94 259 ASN A C 1
ATOM 2063 O O . ASN A 1 259 ? -2.808 -11.727 25.590 1.00 95.94 259 ASN A O 1
ATOM 2067 N N . SER A 1 260 ? -4.204 -10.081 24.990 1.00 95.38 260 SER A N 1
ATOM 2068 C CA . SER A 1 260 ? -5.4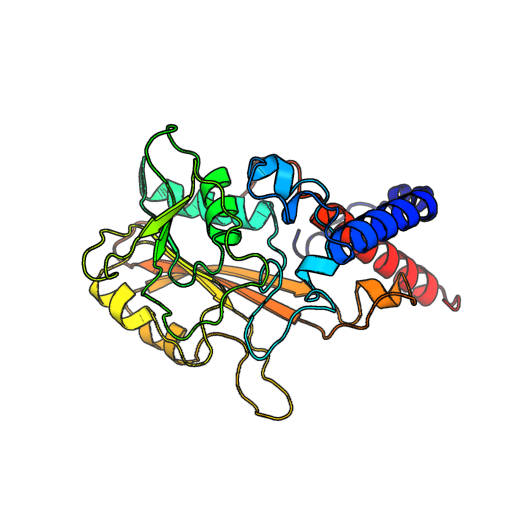36 -10.843 25.245 1.00 95.38 260 SER A CA 1
ATOM 2069 C C . SER A 1 260 ? -5.843 -11.775 24.099 1.00 95.38 260 SER A C 1
ATOM 2071 O O . SER A 1 260 ? -6.682 -12.650 24.303 1.00 95.38 260 SER A O 1
ATOM 2073 N N . VAL A 1 261 ? -5.304 -11.583 22.892 1.00 95.50 261 VAL A N 1
ATOM 2074 C CA . VAL A 1 261 ? -5.552 -12.468 21.748 1.00 95.50 261 VAL A CA 1
ATOM 2075 C C . VAL A 1 261 ? -4.728 -13.732 21.949 1.00 95.50 261 VAL A C 1
ATOM 2077 O O . VAL A 1 261 ? -3.525 -13.635 22.191 1.00 95.50 261 VAL A O 1
ATOM 2080 N N . GLY A 1 262 ? -5.359 -14.903 21.834 1.00 92.31 262 GLY A N 1
ATOM 2081 C CA . GLY A 1 262 ? -4.672 -16.196 21.903 1.00 92.31 262 GLY A CA 1
ATOM 2082 C C . GLY A 1 262 ? -3.630 -16.384 20.795 1.00 92.31 262 GLY A C 1
ATOM 2083 O O . GLY A 1 262 ? -3.404 -15.498 19.970 1.00 92.31 262 GLY A O 1
ATOM 2084 N N . ASP A 1 263 ? -2.973 -17.540 20.771 1.00 92.62 263 ASP A N 1
ATOM 2085 C CA . ASP A 1 263 ? -1.959 -17.826 19.756 1.00 92.62 263 ASP A CA 1
ATOM 2086 C C . ASP A 1 263 ? -2.583 -17.905 18.359 1.00 92.62 263 ASP A C 1
ATOM 2088 O O . ASP A 1 263 ? -3.376 -18.800 18.058 1.00 92.62 263 ASP A O 1
ATOM 2092 N N . LEU A 1 264 ? -2.209 -16.950 17.505 1.00 94.19 264 LEU A N 1
ATOM 2093 C CA . LEU A 1 264 ? -2.581 -16.946 16.098 1.00 94.19 264 LEU A CA 1
ATOM 2094 C C . LEU A 1 264 ? -1.658 -17.883 15.324 1.00 94.19 264 LEU A C 1
ATOM 2096 O O . LEU A 1 264 ? -0.452 -17.951 15.571 1.00 94.19 264 LEU A O 1
ATOM 2100 N N . GLN A 1 265 ? -2.225 -18.585 14.354 1.00 93.88 265 GLN A N 1
ATOM 2101 C CA . GLN A 1 265 ? -1.456 -19.377 13.412 1.00 93.88 265 GLN A CA 1
ATOM 2102 C C . GLN A 1 265 ? -0.631 -18.453 12.510 1.00 93.88 265 GLN A C 1
ATOM 2104 O O . GLN A 1 265 ? -1.145 -17.419 12.066 1.00 93.88 265 GLN A O 1
ATOM 2109 N N . PRO A 1 266 ? 0.631 -18.805 12.215 1.00 91.56 266 PRO A N 1
ATOM 2110 C CA . PRO A 1 266 ? 1.429 -18.072 11.246 1.00 91.56 266 PRO A CA 1
ATOM 2111 C C . PRO A 1 266 ? 0.867 -18.269 9.835 1.00 91.56 266 PRO A C 1
ATOM 2113 O O . PRO A 1 266 ? 0.387 -19.351 9.493 1.00 91.56 266 PRO A O 1
ATOM 2116 N N . ALA A 1 267 ? 0.967 -17.242 8.994 1.00 87.88 267 ALA A N 1
ATOM 2117 C CA . ALA A 1 267 ? 0.576 -17.343 7.592 1.00 87.88 267 ALA A CA 1
ATOM 2118 C C . ALA A 1 267 ? 1.572 -18.229 6.822 1.00 87.88 267 ALA A C 1
ATOM 2120 O O . ALA A 1 267 ? 2.640 -17.778 6.409 1.00 87.88 267 ALA A O 1
ATOM 2121 N N . GLN A 1 268 ? 1.234 -19.508 6.646 1.00 84.69 268 GLN A N 1
ATOM 2122 C CA . GLN A 1 268 ? 2.017 -20.472 5.870 1.00 84.69 268 GLN A CA 1
ATOM 2123 C C . GLN A 1 268 ? 1.170 -21.053 4.739 1.00 84.69 268 GLN A C 1
ATOM 2125 O O . GLN A 1 268 ? 0.060 -21.521 4.975 1.00 84.69 268 GLN A O 1
ATOM 2130 N N . GLY A 1 269 ? 1.714 -21.059 3.518 1.00 74.31 269 GLY A N 1
ATOM 2131 C CA . GLY A 1 269 ? 1.058 -21.683 2.366 1.00 74.31 269 GLY A CA 1
ATOM 2132 C C . GLY A 1 269 ? -0.247 -20.996 1.962 1.00 74.31 269 GLY A C 1
ATOM 2133 O O . GLY A 1 269 ? -1.243 -21.682 1.733 1.00 74.31 269 GLY A O 1
ATOM 2134 N N . LEU A 1 270 ? -0.246 -19.657 1.893 1.00 84.88 270 LEU A N 1
ATOM 2135 C CA . LEU A 1 270 ? -1.386 -18.899 1.373 1.00 84.88 270 LEU A CA 1
ATOM 2136 C C . LEU A 1 270 ? -1.761 -19.412 -0.030 1.00 84.88 270 LEU A C 1
ATOM 2138 O O . LEU A 1 270 ? -0.871 -19.762 -0.814 1.00 84.88 270 LEU A O 1
ATOM 2142 N N . PRO A 1 271 ? -3.065 -19.509 -0.345 1.00 81.94 271 PRO A N 1
ATOM 2143 C CA . PRO A 1 271 ? -3.506 -20.040 -1.623 1.00 81.94 271 PRO A CA 1
ATOM 2144 C C . PRO A 1 271 ? -2.964 -19.174 -2.767 1.00 81.94 271 PRO A C 1
ATOM 2146 O O . PRO A 1 271 ? -3.008 -17.945 -2.6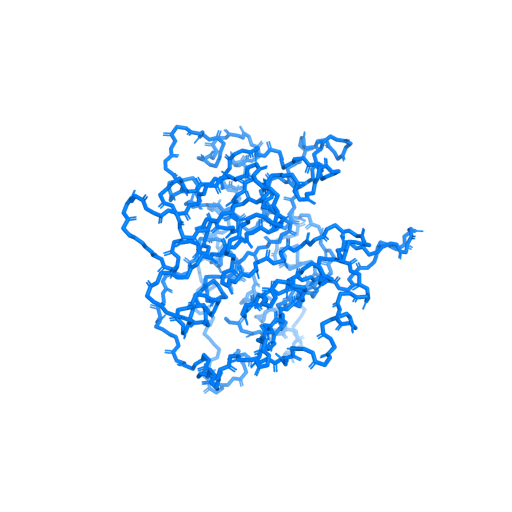73 1.00 81.94 271 PRO A O 1
ATOM 2149 N N . PRO A 1 272 ? -2.483 -19.787 -3.863 1.00 84.62 272 PRO A N 1
ATOM 2150 C CA . PRO A 1 272 ? -2.001 -19.027 -5.002 1.00 84.62 272 PRO A CA 1
ATOM 2151 C C . PRO A 1 272 ? -3.140 -18.181 -5.563 1.00 84.62 272 PRO A C 1
ATOM 2153 O O . PRO A 1 272 ? -4.256 -18.665 -5.767 1.00 84.62 272 PRO A O 1
ATOM 2156 N N . VAL A 1 273 ? -2.840 -16.919 -5.839 1.00 85.00 273 VAL A N 1
ATOM 2157 C CA . VAL A 1 273 ? -3.803 -15.961 -6.366 1.00 85.00 273 VAL A CA 1
ATOM 2158 C C . VAL A 1 273 ? -3.205 -15.215 -7.544 1.00 85.00 273 VAL A C 1
ATOM 2160 O O . VAL A 1 273 ? -1.990 -15.059 -7.661 1.00 85.00 273 VAL A O 1
ATOM 2163 N N . GLN A 1 274 ? -4.067 -14.763 -8.447 1.00 90.38 274 GLN A N 1
ATOM 2164 C CA . GLN A 1 274 ? -3.642 -13.921 -9.549 1.00 90.38 274 GLN A CA 1
ATOM 2165 C C . GLN A 1 274 ? -3.147 -12.574 -9.011 1.00 90.38 274 GLN A C 1
ATOM 2167 O O . GLN A 1 274 ? -3.946 -11.800 -8.491 1.00 90.38 274 GLN A O 1
ATOM 2172 N N . CYS A 1 275 ? -1.858 -12.283 -9.171 1.00 93.81 275 CYS A N 1
ATOM 2173 C CA . CYS A 1 275 ? -1.279 -10.992 -8.807 1.00 93.81 275 CYS A CA 1
ATOM 2174 C C . CYS A 1 275 ? -1.981 -9.822 -9.514 1.00 93.81 275 CYS A C 1
ATOM 2176 O O . CYS A 1 275 ? -2.576 -9.987 -10.588 1.00 93.81 275 CYS A O 1
ATOM 2178 N N . TYR A 1 276 ? -1.858 -8.627 -8.941 1.00 96.69 276 TYR A N 1
ATOM 2179 C CA . TYR A 1 276 ? -2.305 -7.404 -9.594 1.00 96.69 276 TYR A CA 1
ATOM 2180 C C . TYR A 1 276 ? -1.511 -7.124 -10.878 1.00 96.69 276 TYR A C 1
ATOM 2182 O O . TYR A 1 276 ? -0.392 -7.605 -11.064 1.00 96.69 276 TYR A O 1
ATOM 2190 N N . ASP A 1 277 ? -2.071 -6.320 -11.785 1.00 96.69 277 ASP A N 1
ATOM 2191 C CA . ASP A 1 277 ? -1.414 -6.047 -13.069 1.00 96.69 277 ASP A CA 1
ATOM 2192 C C . ASP A 1 277 ? -0.076 -5.302 -12.905 1.00 96.69 277 ASP A C 1
ATOM 2194 O O . ASP A 1 277 ? 0.868 -5.607 -13.631 1.00 96.69 277 ASP A O 1
ATOM 2198 N N . TRP A 1 278 ? 0.066 -4.419 -11.909 1.00 97.62 278 TRP A N 1
ATOM 2199 C CA . TRP A 1 278 ? 1.350 -3.767 -11.606 1.00 97.62 278 TRP A CA 1
ATOM 2200 C C . TRP A 1 278 ? 2.411 -4.731 -11.058 1.00 97.62 278 TRP A C 1
ATOM 2202 O O . TRP A 1 278 ? 3.606 -4.472 -11.188 1.00 97.62 278 TRP A O 1
ATOM 2212 N N . GLU A 1 279 ? 2.020 -5.866 -10.474 1.00 97.00 279 GLU A N 1
ATOM 2213 C CA . GLU A 1 279 ? 2.982 -6.879 -10.025 1.00 97.00 279 GLU A CA 1
ATOM 2214 C C . GLU A 1 279 ? 3.628 -7.604 -11.213 1.00 97.00 279 GLU A C 1
ATOM 2216 O O . GLU A 1 279 ? 4.754 -8.082 -11.100 1.00 97.00 279 GLU A O 1
ATOM 2221 N N . LYS A 1 280 ? 2.972 -7.628 -12.382 1.00 95.56 280 LYS A N 1
ATOM 2222 C CA . LYS A 1 280 ? 3.581 -8.128 -13.626 1.00 95.56 280 LYS A CA 1
ATOM 2223 C C . LYS A 1 280 ? 4.698 -7.200 -14.105 1.00 95.56 280 LYS A C 1
ATOM 2225 O O . LYS A 1 280 ? 5.742 -7.683 -14.539 1.00 95.56 280 LYS A O 1
ATOM 2230 N N . ASP A 1 281 ? 4.505 -5.886 -13.973 1.00 96.25 281 ASP A N 1
ATOM 2231 C CA . ASP A 1 281 ? 5.539 -4.875 -14.241 1.00 96.25 281 ASP A CA 1
ATOM 2232 C C . ASP A 1 281 ? 6.715 -5.035 -13.281 1.00 96.25 281 ASP A C 1
ATOM 2234 O O . ASP A 1 281 ? 7.867 -5.060 -13.716 1.00 96.25 281 ASP A O 1
ATOM 2238 N N . LEU A 1 282 ? 6.422 -5.235 -11.992 1.00 95.88 282 LEU A N 1
ATOM 2239 C CA . LEU A 1 282 ? 7.436 -5.496 -10.975 1.00 95.88 282 LEU A CA 1
ATOM 2240 C C . LEU A 1 282 ? 8.240 -6.759 -11.306 1.00 95.88 282 LEU A C 1
ATOM 2242 O O . LEU A 1 282 ? 9.470 -6.731 -11.291 1.00 95.88 282 LEU A O 1
ATOM 2246 N N . GLN A 1 283 ? 7.557 -7.855 -11.641 1.00 94.88 283 GLN A N 1
ATOM 2247 C CA . GLN A 1 283 ? 8.194 -9.122 -11.989 1.00 94.88 283 GLN A CA 1
ATOM 2248 C C . GLN A 1 283 ? 9.090 -8.984 -13.224 1.00 94.88 283 GLN A C 1
ATOM 2250 O O . GLN A 1 283 ? 10.216 -9.482 -13.213 1.00 94.88 283 GLN A O 1
ATOM 2255 N N . MET A 1 284 ? 8.618 -8.309 -14.277 1.00 95.81 284 MET A N 1
ATOM 2256 C CA . MET A 1 284 ? 9.408 -8.099 -15.490 1.00 95.81 284 MET A CA 1
ATOM 2257 C C . MET A 1 284 ? 10.659 -7.261 -15.207 1.00 95.81 284 MET A C 1
ATOM 2259 O O . MET A 1 284 ? 11.751 -7.638 -15.633 1.00 95.81 284 MET A O 1
ATOM 2263 N N . ALA A 1 285 ? 10.521 -6.173 -14.443 1.00 95.88 285 ALA A N 1
ATOM 2264 C CA . ALA A 1 285 ? 11.646 -5.323 -14.065 1.00 95.88 285 ALA A CA 1
ATOM 2265 C C . ALA A 1 285 ? 12.694 -6.104 -13.253 1.00 95.88 285 ALA A C 1
ATOM 2267 O O . ALA A 1 285 ? 13.871 -6.114 -13.605 1.00 95.88 285 ALA A O 1
ATOM 2268 N N . LEU A 1 286 ? 12.269 -6.835 -12.216 1.00 94.62 286 LEU A N 1
ATOM 2269 C CA . LEU A 1 286 ? 13.174 -7.634 -11.383 1.00 94.62 286 LEU A CA 1
ATOM 2270 C C . LEU A 1 286 ? 13.871 -8.751 -12.174 1.00 94.62 286 LEU A C 1
ATOM 2272 O O . LEU A 1 286 ? 15.069 -8.966 -11.994 1.00 94.62 286 LEU A O 1
ATOM 2276 N N . LEU A 1 287 ? 13.159 -9.439 -13.077 1.00 95.06 287 LEU A N 1
ATOM 2277 C CA . LEU A 1 287 ? 13.756 -10.456 -13.952 1.00 95.06 287 LEU A CA 1
ATOM 2278 C C . LEU A 1 287 ? 14.803 -9.855 -14.895 1.00 95.06 287 LEU A C 1
ATOM 2280 O O . LEU A 1 287 ? 15.857 -10.460 -15.092 1.00 95.06 287 LEU A O 1
ATOM 2284 N N . ALA A 1 288 ? 14.533 -8.678 -15.466 1.00 94.81 288 ALA A N 1
ATOM 2285 C CA . ALA A 1 288 ? 15.471 -7.993 -16.348 1.00 94.81 288 ALA A CA 1
ATOM 2286 C C . ALA A 1 288 ? 16.729 -7.532 -15.594 1.00 94.81 288 ALA A C 1
ATOM 2288 O O . ALA A 1 288 ? 17.840 -7.748 -16.079 1.00 94.81 288 ALA A O 1
ATOM 2289 N N . LEU A 1 289 ? 16.577 -6.983 -14.384 1.00 93.75 289 LEU A N 1
ATOM 2290 C CA . LEU A 1 289 ? 17.706 -6.612 -13.522 1.00 93.75 289 LEU A CA 1
ATOM 2291 C C . LEU A 1 289 ? 18.546 -7.828 -13.122 1.00 93.75 289 LEU A C 1
ATOM 2293 O O . LEU A 1 289 ? 19.774 -7.775 -13.185 1.00 93.75 289 LEU A O 1
ATOM 2297 N N . GLN A 1 290 ? 17.903 -8.946 -12.772 1.00 92.62 290 GLN A N 1
ATOM 2298 C CA . GLN A 1 290 ? 18.614 -10.188 -12.473 1.00 92.62 290 GLN A CA 1
ATOM 2299 C C . GLN A 1 290 ? 19.382 -10.697 -13.698 1.00 92.62 290 GLN A C 1
ATOM 2301 O O . GLN A 1 290 ? 20.545 -11.073 -13.578 1.00 92.62 290 GLN A O 1
ATOM 2306 N N . ALA A 1 291 ? 18.772 -10.670 -14.886 1.00 92.62 291 ALA A N 1
ATOM 2307 C CA . ALA A 1 291 ? 19.445 -11.063 -16.121 1.00 92.62 291 ALA A CA 1
ATOM 2308 C C . ALA A 1 291 ? 20.647 -10.158 -16.433 1.00 92.62 291 ALA A C 1
ATOM 2310 O O . ALA A 1 291 ? 21.698 -10.656 -16.834 1.00 92.62 291 ALA A O 1
ATOM 2311 N N . LYS A 1 292 ? 20.516 -8.844 -16.211 1.00 91.50 292 LYS A N 1
ATOM 2312 C CA . LYS A 1 292 ? 21.613 -7.881 -16.363 1.00 91.50 292 LYS A CA 1
ATOM 2313 C C . LYS A 1 292 ? 22.771 -8.216 -15.418 1.00 91.50 292 LYS A C 1
ATOM 2315 O O . LYS A 1 292 ? 23.899 -8.371 -15.879 1.00 91.50 292 LYS A O 1
ATOM 2320 N N . SER A 1 293 ? 22.476 -8.446 -14.137 1.00 90.38 293 SER A N 1
ATOM 2321 C CA . SER A 1 293 ? 23.474 -8.845 -13.136 1.00 90.38 293 SER A CA 1
ATOM 2322 C C . SER A 1 293 ? 24.163 -10.174 -13.485 1.00 90.38 293 SER A C 1
ATOM 2324 O O . SER A 1 293 ? 25.382 -10.294 -13.366 1.00 90.38 293 SER A O 1
ATOM 2326 N N . ASP A 1 294 ? 23.417 -11.157 -13.997 1.00 90.56 294 ASP A N 1
ATOM 2327 C CA . ASP A 1 294 ? 23.964 -12.443 -14.445 1.00 90.56 294 ASP A CA 1
ATOM 2328 C C . ASP A 1 294 ? 24.913 -12.297 -15.650 1.00 90.56 294 ASP A C 1
ATOM 2330 O O . ASP A 1 294 ? 25.891 -13.043 -15.765 1.00 90.56 294 ASP A O 1
ATOM 2334 N N . VAL A 1 295 ? 24.630 -11.367 -16.568 1.00 88.81 295 VAL A N 1
ATOM 2335 C CA . VAL A 1 295 ? 25.466 -11.075 -17.746 1.00 88.81 295 VAL A CA 1
ATOM 2336 C C . VAL A 1 295 ? 26.738 -10.326 -17.337 1.00 88.81 295 VAL A C 1
ATOM 2338 O O . VAL A 1 295 ? 27.835 -10.727 -17.740 1.00 88.81 295 VAL A O 1
ATOM 2341 N N . GLU A 1 296 ? 26.612 -9.321 -16.468 1.00 89.31 296 GLU A N 1
ATOM 2342 C CA . GLU A 1 296 ? 27.739 -8.594 -15.867 1.00 89.31 296 GLU A CA 1
ATOM 2343 C C . GLU A 1 296 ? 28.664 -9.534 -15.090 1.00 89.31 296 GLU A C 1
ATOM 2345 O O . GLU A 1 296 ? 29.883 -9.509 -15.269 1.00 89.31 296 GLU A O 1
ATOM 2350 N N . GLY A 1 297 ? 28.092 -10.437 -14.287 1.00 89.12 297 GLY A N 1
ATOM 2351 C CA . GLY A 1 297 ? 28.835 -11.445 -13.529 1.00 89.12 297 GLY A CA 1
ATOM 2352 C C . GLY A 1 297 ? 29.617 -12.428 -14.408 1.00 89.12 297 GLY A C 1
ATOM 2353 O O . GLY A 1 297 ? 30.581 -13.040 -13.947 1.00 89.12 297 GLY A O 1
ATOM 2354 N N . ARG A 1 298 ? 29.253 -12.556 -15.690 1.00 88.38 298 ARG A N 1
ATOM 2355 C CA . ARG A 1 298 ? 29.992 -13.336 -16.700 1.00 88.38 298 ARG A CA 1
ATOM 2356 C C . ARG A 1 298 ? 31.051 -12.513 -17.443 1.00 88.38 298 ARG A C 1
ATOM 2358 O O . ARG A 1 298 ? 31.727 -13.059 -18.313 1.00 88.38 298 ARG A O 1
ATOM 2365 N N . GLY A 1 299 ? 31.219 -11.235 -17.101 1.00 83.56 299 GLY A N 1
ATOM 2366 C CA . GLY A 1 299 ? 32.225 -10.335 -17.668 1.00 83.56 299 GLY A CA 1
ATOM 2367 C C . GLY A 1 299 ? 31.802 -9.635 -18.959 1.00 83.56 299 GLY A C 1
ATOM 2368 O O . GLY A 1 299 ? 32.657 -9.074 -19.646 1.00 83.56 299 GLY A O 1
ATOM 2369 N N . PHE A 1 300 ? 30.514 -9.666 -19.311 1.00 77.56 300 PHE A N 1
ATOM 2370 C CA . PHE A 1 300 ? 29.997 -8.906 -20.445 1.00 77.56 300 PHE A CA 1
ATOM 2371 C C . PHE A 1 300 ? 29.524 -7.525 -19.976 1.00 77.56 300 PHE A C 1
ATOM 2373 O O . PHE A 1 300 ? 28.821 -7.448 -18.970 1.00 77.56 300 PHE A O 1
ATOM 2380 N N . PRO A 1 301 ? 29.884 -6.440 -20.683 1.00 73.25 301 PRO A N 1
ATOM 2381 C CA . PRO A 1 301 ? 29.311 -5.129 -20.416 1.00 73.25 301 PRO A CA 1
ATOM 2382 C C . PRO A 1 301 ? 27.827 -5.108 -20.809 1.00 73.25 301 PRO A C 1
ATOM 2384 O O . PRO A 1 301 ? 27.433 -5.740 -21.795 1.00 73.25 301 PRO A O 1
ATOM 2387 N N . THR A 1 302 ? 27.038 -4.364 -20.045 1.00 62.41 302 THR A N 1
ATOM 2388 C CA . THR A 1 302 ? 25.578 -4.205 -20.139 1.00 62.41 302 THR A CA 1
ATOM 2389 C C . THR A 1 302 ? 25.184 -2.737 -20.137 1.00 62.41 302 THR A C 1
ATOM 2391 O O . THR A 1 302 ? 25.976 -1.891 -19.659 1.00 62.41 302 THR A O 1
#

Foldseek 3Di:
DAPVVCPPDDDQDLPVVVCVVVVVVLLVVLVVCVLVVNQLLNPPVDALVRNLASNALLLQQDARPPDDPVQADGQQDVHDDKLVVLLQVLQQQCLLDDQAAEEELACQQVQVQQSNQVNNDDPQPDASYEYACPSCVVHRHHNSNHNHHPSHYDYDPDDPLPDLGLEYEAAFAAFPDACLQVCLVNQNFKYKHKAFPDADPPPRTGSGDDPVNVVSCPPFKDWPDKDKDKDDWQLPCVQPVVRDTGHITIMIITMIGTPPDPDRDRDDCRDDDDIRNNVVVVVNSVSSVVVQVVCVVVVDDD